Protein AF-A0A5B7IDM8-F1 (afdb_monomer)

pLDDT: mean 70.01, std 14.53, range [30.11, 88.44]

Nearest PDB structures (foldseek):
  8sdz-assembly1_A  TM=6.756E-01  e=1.233E-03  Rattus norvegicus
  8tgj-assembly1_B  TM=6.237E-01  e=4.109E+00  Homo sapiens
  8hnd-assembly1_A  TM=4.737E-01  e=3.246E+00  Homo sapiens
  8jli-assembly1_B  TM=3.413E-01  e=3.096E+00  Homo sapiens
  6w4s-assembly1_F  TM=3.328E-01  e=4.733E+00  Homo sapiens

Secondary structure (DSSP, 8-state):
-HHHHHHHHHHTSSS-TT-HHHHHHHHHHHHHHHHHGGGSSS-HHHHHHHHHHTHHHHHHHHHHHHHHH-HHHHHHHHHHHHHHHHHHHHT-TTSTTTTTSSS-TT-TTTHHHHHHHHHHHTS----HHHHHHHHHHHHHHHHHHHHHHHHHHHHHS-TTTHHHHHHHHHHHHHHHHHHHHHHHHHHHHHHH-

Radius of gyration: 20.15 Å; Cα contacts (8 Å, |Δi|>4): 165; chains: 1; bounding box: 54×28×58 Å

Mean predicted aligned error: 11.73 Å

Organism: Portunus trituberculatus (NCBI:txid210409)

Sequence (193 aa):
MHHLLFSCSVYLNVSLPSSPSHRMLLSIVYDGHARNVANLPMDVFKAFTIASATELPADLLLIATLDRWGRRWLAFGTLLFSGFFSILTLAFPGTATTGLKEERAQSGVYRDLIKYANDVSSLPSGDPLAVAMLAIIGRFCVNITYNIGLQYAAELLPTVVRAQGVAGVHIAGYVAALLSPVIVYMVSVVVIH

Foldseek 3Di:
DVVVVVVVVVLQPDDDCQRLVNLLVLLLVLLLLQVCLVLALDHSVVSNVVLVVLLVVLVVVLVVCCVPPHLPCLLVVLLVLLVVLVVVLVQAQLQSCPSVPPPPPPDPPCPVVVVVNVVSNVHDHDDSVVSSVSSSSSSSSSSSSSVSNLVRLQVPDDPVCSVVSSVVSVVSSVVSSVCNVVVVVVVVVVSVD

Structure (mmCIF, N/CA/C/O backbone):
data_AF-A0A5B7IDM8-F1
#
_entry.id   AF-A0A5B7IDM8-F1
#
loop_
_atom_site.group_PDB
_atom_site.id
_atom_site.type_symbol
_atom_site.label_atom_id
_atom_site.label_alt_id
_atom_site.label_comp_id
_atom_site.label_asym_id
_atom_site.label_entity_id
_atom_site.label_seq_id
_atom_site.pdbx_PDB_ins_code
_atom_site.Cartn_x
_atom_site.Cartn_y
_atom_site.Cartn_z
_atom_site.occupancy
_atom_site.B_iso_or_equiv
_atom_site.auth_seq_id
_atom_site.auth_comp_id
_atom_site.auth_asym_id
_atom_site.auth_atom_id
_atom_site.pdbx_PDB_model_num
ATOM 1 N N . MET A 1 1 ? -35.631 -2.064 14.673 1.00 44.25 1 MET A N 1
ATOM 2 C CA . MET A 1 1 ? -34.503 -2.414 13.775 1.00 44.25 1 MET A CA 1
ATOM 3 C C . MET A 1 1 ? -34.170 -1.314 12.759 1.00 44.25 1 MET A C 1
ATOM 5 O O . MET A 1 1 ? -32.992 -1.058 12.562 1.00 44.25 1 MET A O 1
ATOM 9 N N . HIS A 1 2 ? -35.142 -0.577 12.203 1.00 44.94 2 HIS A N 1
ATOM 10 C CA . HIS A 1 2 ? -34.867 0.538 11.273 1.00 44.94 2 HIS A CA 1
ATOM 11 C C . HIS A 1 2 ? -34.107 1.741 11.882 1.00 44.94 2 HIS A C 1
ATOM 13 O O . HIS A 1 2 ? -33.302 2.361 11.193 1.00 44.94 2 HIS A O 1
ATOM 19 N N . HIS A 1 3 ? -34.257 2.026 13.183 1.00 39.44 3 HIS A N 1
ATOM 20 C CA . HIS A 1 3 ? -33.534 3.129 13.844 1.00 39.44 3 HIS A CA 1
ATOM 21 C C . HIS A 1 3 ? -32.018 2.892 14.022 1.00 39.44 3 HIS A C 1
ATOM 23 O O . HIS A 1 3 ? -31.260 3.855 14.107 1.00 39.44 3 HIS A O 1
ATOM 29 N N . LEU A 1 4 ? -31.549 1.637 14.028 1.00 40.62 4 LEU A N 1
ATOM 30 C CA . LEU A 1 4 ? -30.114 1.322 14.132 1.00 40.62 4 LEU A CA 1
ATOM 31 C C . LEU A 1 4 ? -29.392 1.466 12.783 1.00 40.62 4 LEU A C 1
ATOM 33 O O . LEU A 1 4 ? -28.244 1.904 12.745 1.00 40.62 4 LEU A O 1
ATOM 37 N N . LEU A 1 5 ? -30.085 1.177 11.677 1.00 46.81 5 LEU A N 1
ATOM 38 C CA . LEU A 1 5 ? -29.559 1.361 10.320 1.00 46.81 5 LEU A CA 1
ATOM 39 C C . LEU A 1 5 ? -29.391 2.848 9.972 1.00 46.81 5 LEU A C 1
ATOM 41 O O . LEU A 1 5 ? -28.394 3.227 9.362 1.00 46.81 5 LEU A O 1
ATOM 45 N N . PHE A 1 6 ? -30.308 3.707 10.432 1.00 40.59 6 PHE A N 1
ATOM 46 C CA . PHE A 1 6 ? -30.213 5.154 10.212 1.00 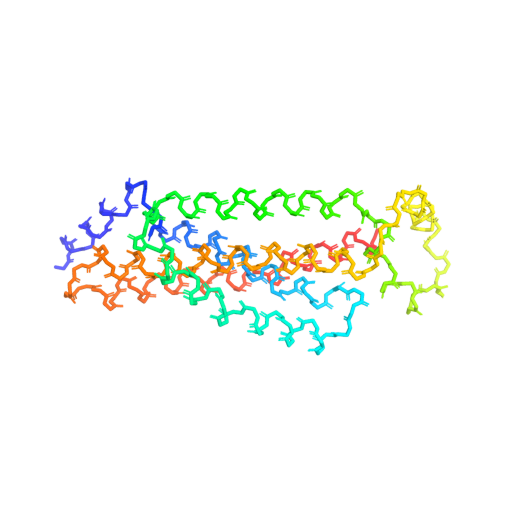40.59 6 PHE A CA 1
ATOM 47 C C . PHE A 1 6 ? -29.074 5.794 11.023 1.00 40.59 6 PHE A C 1
ATOM 49 O O . PHE A 1 6 ? -28.343 6.637 10.509 1.00 40.59 6 PHE A O 1
ATOM 56 N N . SER A 1 7 ? -28.846 5.327 12.257 1.00 44.38 7 SER A N 1
ATOM 57 C CA . SER A 1 7 ? -27.728 5.797 13.090 1.00 44.38 7 SER A CA 1
ATOM 58 C C . SER A 1 7 ? -26.363 5.374 12.518 1.00 44.38 7 SER A C 1
ATOM 60 O O . SER A 1 7 ? -25.408 6.148 12.534 1.00 44.38 7 SER A O 1
ATOM 62 N N . CYS A 1 8 ? -26.282 4.185 11.906 1.00 38.44 8 CYS A N 1
ATOM 63 C CA . CYS A 1 8 ? -25.081 3.718 11.207 1.00 38.44 8 CYS A CA 1
ATOM 64 C C . CYS A 1 8 ? -24.769 4.557 9.950 1.00 38.44 8 CYS A C 1
ATOM 66 O O . CYS A 1 8 ? -23.605 4.840 9.676 1.00 38.44 8 CYS A O 1
ATOM 68 N N . SER A 1 9 ? -25.796 5.035 9.236 1.00 42.78 9 SER A N 1
ATOM 69 C CA . SER A 1 9 ? -25.631 5.881 8.045 1.00 42.78 9 SER A CA 1
ATOM 70 C C . SER A 1 9 ? -25.223 7.330 8.361 1.00 42.78 9 SER A C 1
ATOM 72 O O . SER A 1 9 ? -24.572 7.965 7.533 1.00 42.78 9 SER A O 1
ATOM 74 N N . VAL A 1 10 ? -25.568 7.856 9.545 1.00 42.25 10 VAL A N 1
ATOM 75 C CA . VAL A 1 10 ? -25.213 9.225 9.979 1.00 42.25 10 VAL A CA 1
ATOM 76 C C . VAL A 1 10 ? -23.793 9.297 10.564 1.00 42.25 10 VAL A C 1
ATOM 78 O O . VAL A 1 10 ? -23.084 10.266 10.307 1.00 42.25 10 VAL A O 1
ATOM 81 N N . TYR A 1 11 ? -23.309 8.249 11.244 1.00 48.16 11 TYR A N 1
ATOM 82 C CA . TYR A 1 11 ? -21.901 8.162 11.683 1.00 48.16 11 TYR A CA 1
ATOM 83 C C . TYR A 1 11 ? -20.899 7.984 10.527 1.00 48.16 11 TYR A C 1
ATOM 85 O O . TYR A 1 11 ? -19.705 8.229 10.692 1.00 48.16 11 TYR A O 1
ATOM 93 N N . LEU A 1 12 ? -21.382 7.572 9.354 1.00 45.16 12 LEU A N 1
ATOM 94 C CA . LEU A 1 12 ? -20.581 7.321 8.158 1.00 45.16 12 LEU A CA 1
ATOM 95 C C . LEU A 1 12 ? -20.278 8.583 7.327 1.00 45.16 12 LEU A C 1
ATOM 97 O O . LEU A 1 12 ? -19.427 8.524 6.442 1.00 45.16 12 LEU A O 1
ATOM 101 N N . ASN A 1 13 ? -20.988 9.695 7.565 1.00 40.12 13 ASN A N 1
ATOM 102 C CA . ASN A 1 13 ? -21.049 10.837 6.639 1.00 40.12 13 ASN A CA 1
ATOM 103 C C . ASN A 1 13 ? -20.243 12.072 7.088 1.00 40.12 13 ASN A C 1
ATOM 105 O O . ASN A 1 13 ? -20.454 13.179 6.603 1.00 40.12 13 ASN A O 1
ATOM 109 N N . VAL A 1 14 ? -19.298 11.902 8.014 1.00 42.59 14 VAL A N 1
ATOM 110 C CA . VAL A 1 14 ? -18.388 12.974 8.437 1.00 42.59 14 VAL A CA 1
ATOM 111 C C . VAL A 1 14 ? -16.956 12.472 8.317 1.00 42.59 14 VAL A C 1
ATOM 113 O O . VAL A 1 14 ? -16.520 11.684 9.142 1.00 42.59 14 VAL A O 1
ATOM 116 N N . SER A 1 15 ? -16.261 12.906 7.261 1.00 46.16 15 SER A N 1
ATOM 117 C CA . SER A 1 15 ? -14.819 13.217 7.142 1.00 46.16 15 SER A CA 1
ATOM 118 C C . SER A 1 15 ? -13.780 12.436 7.972 1.00 46.16 15 SER A C 1
ATOM 120 O O . SER A 1 15 ? -12.740 12.984 8.339 1.00 46.16 15 SER A O 1
ATOM 122 N N . LEU A 1 16 ? -14.022 11.164 8.279 1.00 49.03 16 LEU A N 1
ATOM 123 C CA . LEU A 1 16 ? -13.169 10.344 9.129 1.00 49.03 16 LEU A CA 1
ATOM 124 C C . LEU A 1 16 ? -12.483 9.239 8.301 1.00 49.03 16 LEU A C 1
ATOM 126 O O . LEU A 1 16 ? -13.144 8.602 7.473 1.00 49.03 16 LEU A O 1
ATOM 130 N N . PRO A 1 17 ? -11.182 8.955 8.530 1.00 53.91 17 PRO A N 1
ATOM 131 C CA . PRO A 1 17 ? -10.432 7.917 7.804 1.00 53.91 17 PRO A CA 1
ATOM 132 C C . PRO A 1 17 ? -10.983 6.480 7.950 1.00 53.91 17 PRO A C 1
ATOM 134 O O . PRO A 1 17 ? -10.459 5.556 7.331 1.00 53.91 17 PRO A O 1
ATOM 137 N N . SER A 1 18 ? -12.051 6.285 8.730 1.00 52.12 18 SER A N 1
ATOM 138 C CA . SER A 1 18 ? -12.782 5.028 8.942 1.00 52.12 18 SER A CA 1
ATOM 139 C C . SER A 1 18 ? -13.998 4.832 8.027 1.00 52.12 18 SER A C 1
ATOM 141 O O . SER A 1 18 ? -14.649 3.791 8.126 1.00 52.12 18 SER A O 1
ATOM 143 N N . SER A 1 19 ? -14.338 5.784 7.150 1.00 62.19 19 SER A N 1
ATOM 144 C CA . SER A 1 19 ? -15.460 5.594 6.220 1.00 62.19 19 SER A CA 1
ATOM 145 C C . SER A 1 19 ? -15.206 4.403 5.268 1.00 62.19 19 SER A C 1
ATOM 147 O O . SER A 1 19 ? -14.069 4.174 4.836 1.00 62.19 19 SER A O 1
ATOM 149 N N . PRO A 1 20 ? -16.237 3.607 4.919 1.00 63.56 20 PRO A N 1
ATOM 150 C CA . PRO A 1 20 ? -16.057 2.426 4.074 1.00 63.56 20 PRO A CA 1
ATOM 151 C C . PRO A 1 20 ? -15.607 2.772 2.651 1.00 63.56 20 PRO A C 1
ATOM 153 O O . PRO A 1 20 ? -14.873 1.990 2.055 1.00 63.56 20 PRO A O 1
ATOM 156 N N . SER A 1 21 ? -15.958 3.954 2.134 1.00 66.44 21 SER A N 1
ATOM 157 C CA . SER A 1 21 ? -15.473 4.461 0.844 1.00 66.44 21 SER A CA 1
ATOM 158 C C . SER A 1 21 ? -13.966 4.733 0.858 1.00 66.44 21 SER A C 1
ATOM 160 O O . SER A 1 21 ? -13.250 4.272 -0.029 1.00 66.44 21 SER A O 1
ATOM 162 N N . HIS A 1 22 ? -13.455 5.405 1.895 1.00 71.62 22 HIS A N 1
ATOM 163 C CA . HIS A 1 22 ? -12.019 5.644 2.063 1.00 71.62 22 HIS A CA 1
ATOM 164 C C . HIS A 1 22 ? -11.240 4.327 2.157 1.00 71.62 22 HIS A C 1
ATOM 166 O O . HIS A 1 22 ? -10.182 4.165 1.550 1.00 71.62 22 HIS A O 1
ATOM 172 N N . ARG A 1 23 ? -11.799 3.336 2.856 1.00 72.00 23 ARG A N 1
ATOM 173 C CA . ARG A 1 23 ? -11.167 2.020 2.960 1.00 72.00 23 ARG A CA 1
ATOM 174 C C . ARG A 1 23 ? -11.206 1.210 1.673 1.00 72.00 23 ARG A C 1
ATOM 176 O O . ARG A 1 23 ? -10.256 0.478 1.409 1.00 72.00 23 ARG A O 1
ATOM 183 N N . MET A 1 24 ? -12.264 1.338 0.879 1.00 78.56 24 MET A N 1
ATOM 184 C CA . MET A 1 24 ? -12.323 0.719 -0.442 1.00 78.56 24 MET A CA 1
ATOM 185 C C . MET A 1 24 ? -11.200 1.273 -1.333 1.00 78.56 24 MET A C 1
ATOM 187 O O . MET A 1 24 ? -10.475 0.496 -1.946 1.00 78.56 24 MET A O 1
ATOM 191 N N . LEU A 1 25 ? -10.971 2.591 -1.310 1.00 78.12 25 LEU A N 1
ATOM 192 C CA . LEU A 1 25 ? -9.865 3.224 -2.037 1.00 78.12 25 LEU A CA 1
ATOM 193 C C . LEU A 1 25 ? -8.492 2.732 -1.557 1.00 78.12 25 LEU A C 1
ATOM 195 O O . LEU A 1 25 ? -7.678 2.312 -2.376 1.00 78.12 25 LEU A O 1
ATOM 199 N N . LEU A 1 26 ? -8.244 2.720 -0.243 1.00 83.12 26 LEU A N 1
ATOM 200 C CA . LEU A 1 26 ? -6.969 2.242 0.309 1.00 83.12 26 LEU A CA 1
ATOM 201 C C . LEU A 1 26 ? -6.703 0.768 -0.012 1.00 83.12 26 LEU A C 1
ATOM 203 O O . LEU A 1 26 ? -5.572 0.415 -0.329 1.00 83.12 26 LEU A O 1
ATOM 207 N N . SER A 1 27 ? -7.737 -0.077 0.034 1.00 82.50 27 SER A N 1
ATOM 208 C CA . SER A 1 27 ? -7.608 -1.508 -0.276 1.00 82.50 27 SER A CA 1
ATOM 209 C C . SER A 1 27 ? -7.246 -1.725 -1.747 1.00 82.50 27 SER A C 1
ATOM 211 O O . SER A 1 27 ? -6.383 -2.541 -2.042 1.00 82.50 27 SER A O 1
ATOM 213 N N . ILE A 1 28 ? -7.835 -0.951 -2.671 1.00 82.06 28 ILE A N 1
ATOM 214 C CA . ILE A 1 28 ? -7.481 -1.006 -4.101 1.00 82.06 28 ILE A CA 1
ATOM 215 C C . ILE A 1 28 ? -6.026 -0.585 -4.318 1.00 82.06 28 ILE A C 1
ATOM 217 O O . ILE A 1 28 ? -5.300 -1.259 -5.045 1.00 82.06 28 ILE A O 1
ATOM 221 N N . VAL A 1 29 ? -5.591 0.517 -3.697 1.00 83.75 29 VAL A N 1
ATOM 222 C CA . VAL A 1 29 ? -4.217 1.027 -3.851 1.00 83.75 29 VAL A CA 1
ATOM 223 C C . VAL A 1 29 ? -3.196 0.052 -3.265 1.00 83.75 29 VAL A C 1
ATOM 225 O O . VAL A 1 29 ? -2.156 -0.181 -3.884 1.00 83.75 29 VAL A O 1
ATOM 228 N N . TYR A 1 30 ? -3.499 -0.529 -2.101 1.00 85.88 30 TYR A N 1
ATOM 229 C CA . TYR A 1 30 ? -2.666 -1.538 -1.454 1.00 85.88 30 TYR A CA 1
ATOM 230 C C . TYR A 1 30 ? -2.558 -2.809 -2.305 1.00 85.88 30 TYR A C 1
ATOM 232 O O . TYR A 1 30 ? -1.446 -3.219 -2.635 1.00 85.88 30 TYR A O 1
ATOM 240 N N . ASP A 1 31 ? -3.683 -3.382 -2.744 1.00 84.50 31 ASP A N 1
ATOM 241 C CA . ASP A 1 31 ? -3.682 -4.578 -3.594 1.00 84.50 31 ASP A CA 1
ATOM 242 C C . ASP A 1 31 ? -3.003 -4.317 -4.945 1.00 84.50 31 ASP A C 1
ATOM 244 O O . ASP A 1 31 ? -2.291 -5.176 -5.464 1.00 84.50 31 ASP A O 1
ATOM 248 N N . GLY A 1 32 ? -3.204 -3.128 -5.522 1.00 81.56 32 GLY A N 1
ATOM 249 C CA . GLY A 1 32 ? -2.532 -2.700 -6.746 1.00 81.56 32 GLY A CA 1
ATOM 250 C C . GLY A 1 32 ? -1.013 -2.683 -6.577 1.00 81.56 32 GLY A C 1
ATOM 251 O O . GLY A 1 32 ? -0.300 -3.266 -7.393 1.00 81.56 32 GLY A O 1
ATOM 252 N N . HIS A 1 33 ? -0.512 -2.108 -5.479 1.00 80.38 33 HIS A N 1
ATOM 253 C CA . HIS A 1 33 ? 0.912 -2.161 -5.140 1.00 80.38 33 HIS A CA 1
ATOM 254 C C . HIS A 1 33 ? 1.395 -3.594 -4.899 1.00 80.38 33 HIS A C 1
ATOM 256 O O . HIS A 1 33 ? 2.449 -3.966 -5.409 1.00 80.38 33 HIS A O 1
ATOM 262 N N . ALA A 1 34 ? 0.640 -4.414 -4.162 1.00 82.88 34 ALA A N 1
ATOM 263 C CA . ALA A 1 34 ? 1.009 -5.794 -3.853 1.00 82.88 34 ALA A CA 1
ATOM 264 C C . ALA A 1 34 ? 1.157 -6.653 -5.119 1.00 82.88 34 ALA A C 1
ATOM 266 O O . ALA A 1 34 ? 2.118 -7.411 -5.238 1.00 82.88 34 ALA A O 1
ATOM 267 N N . ARG A 1 35 ? 0.254 -6.484 -6.092 1.00 79.12 35 ARG A N 1
ATOM 268 C CA . ARG A 1 35 ? 0.323 -7.155 -7.400 1.00 79.12 35 ARG A CA 1
ATOM 269 C C . ARG A 1 35 ? 1.435 -6.590 -8.279 1.00 79.12 35 ARG A C 1
ATOM 271 O O . ARG A 1 35 ? 2.084 -7.350 -8.988 1.00 79.12 35 ARG A O 1
ATOM 278 N N . ASN A 1 36 ? 1.701 -5.286 -8.199 1.00 76.56 36 ASN A N 1
ATOM 279 C CA . ASN A 1 36 ? 2.765 -4.652 -8.975 1.00 76.56 36 ASN A CA 1
ATOM 280 C C . ASN A 1 36 ? 4.176 -5.096 -8.548 1.00 76.56 36 ASN A C 1
ATOM 282 O O . ASN A 1 36 ? 5.093 -5.059 -9.361 1.00 76.56 36 ASN A O 1
ATOM 286 N N . VAL A 1 37 ? 4.361 -5.582 -7.311 1.00 72.62 37 VAL A N 1
ATOM 287 C CA . VAL A 1 37 ? 5.649 -6.146 -6.858 1.00 72.62 37 VAL A CA 1
ATOM 288 C C . VAL A 1 37 ? 6.084 -7.353 -7.701 1.00 72.62 37 VAL A C 1
ATOM 290 O O . VAL A 1 37 ? 7.279 -7.550 -7.901 1.00 72.62 37 VAL A O 1
ATOM 293 N N . ALA A 1 38 ? 5.139 -8.123 -8.247 1.00 70.00 38 ALA A N 1
ATOM 294 C CA . ALA A 1 38 ? 5.448 -9.244 -9.135 1.00 70.00 38 ALA A CA 1
ATOM 295 C C . ALA A 1 38 ? 5.945 -8.805 -10.528 1.00 70.00 38 ALA A C 1
ATOM 297 O O . ALA A 1 38 ? 6.520 -9.618 -11.242 1.00 70.00 38 ALA A O 1
ATOM 298 N N . ASN A 1 39 ? 5.753 -7.532 -10.899 1.00 68.00 39 ASN A N 1
ATOM 299 C CA . ASN A 1 39 ? 6.175 -6.968 -12.187 1.00 68.00 39 ASN A CA 1
ATOM 300 C C . ASN A 1 39 ? 7.551 -6.283 -12.122 1.00 68.00 39 ASN A C 1
ATOM 302 O O . ASN A 1 39 ? 8.001 -5.696 -13.106 1.00 68.00 39 ASN A O 1
ATOM 306 N N . LEU A 1 40 ? 8.205 -6.287 -10.958 1.00 68.25 40 LEU A N 1
ATOM 307 C CA . LEU A 1 40 ? 9.525 -5.689 -10.790 1.00 68.25 40 LEU A CA 1
ATOM 308 C C . LEU A 1 40 ? 10.605 -6.555 -11.474 1.00 68.25 40 LEU A C 1
ATOM 310 O O . LEU A 1 40 ? 10.450 -7.770 -11.552 1.00 68.25 40 LEU A O 1
ATOM 314 N N . PRO A 1 41 ? 11.748 -5.977 -11.897 1.00 60.00 41 PRO A N 1
ATOM 315 C CA . PRO A 1 41 ? 12.862 -6.703 -12.534 1.00 60.00 41 PRO A CA 1
ATOM 316 C C . PRO A 1 41 ? 13.639 -7.632 -11.573 1.00 60.00 41 PRO A C 1
ATOM 318 O O . PRO A 1 41 ? 14.780 -8.008 -11.828 1.00 60.00 41 PRO A O 1
ATOM 321 N N . MET A 1 42 ? 13.041 -7.973 -10.435 1.00 65.12 42 MET A N 1
ATOM 322 C CA . MET A 1 42 ? 13.569 -8.842 -9.393 1.00 65.12 42 MET A CA 1
ATOM 323 C C . MET A 1 42 ? 12.691 -10.087 -9.313 1.00 65.12 42 MET A C 1
ATOM 325 O O . MET A 1 42 ? 11.485 -10.013 -9.521 1.00 65.12 42 MET A O 1
ATOM 329 N N . ASP A 1 43 ? 13.299 -11.225 -8.987 1.00 78.25 43 ASP A N 1
ATOM 330 C CA . ASP A 1 43 ? 12.569 -12.480 -8.809 1.00 78.25 43 ASP A CA 1
ATOM 331 C C . ASP A 1 43 ? 11.376 -12.291 -7.856 1.00 78.25 43 ASP A C 1
ATOM 333 O O . ASP A 1 43 ? 11.521 -11.708 -6.773 1.00 78.25 43 ASP A O 1
ATOM 337 N N . VAL A 1 44 ? 10.211 -12.799 -8.262 1.00 78.56 44 VAL A N 1
ATOM 338 C CA . VAL A 1 44 ? 8.938 -12.684 -7.542 1.00 78.56 44 VAL A CA 1
ATOM 339 C C . VAL A 1 44 ? 9.094 -13.167 -6.103 1.00 78.56 44 VAL A C 1
ATOM 341 O O . VAL A 1 44 ? 8.580 -12.530 -5.184 1.00 78.56 44 VAL A O 1
ATOM 344 N N . PHE A 1 45 ? 9.873 -14.229 -5.874 1.00 82.25 45 PHE A N 1
ATOM 345 C CA . PHE A 1 45 ? 10.130 -14.737 -4.527 1.00 82.25 45 PHE A CA 1
ATOM 346 C C . PHE A 1 45 ? 10.897 -13.737 -3.660 1.00 82.25 45 PHE A C 1
ATOM 348 O O . PHE A 1 45 ? 10.541 -13.532 -2.500 1.00 82.25 45 PHE A O 1
ATOM 355 N N . LYS A 1 46 ? 11.918 -13.067 -4.207 1.00 75.94 46 LYS A N 1
ATOM 356 C CA . LYS A 1 46 ? 12.703 -12.057 -3.476 1.00 75.94 46 LYS A CA 1
ATOM 357 C C . LYS A 1 46 ? 11.877 -10.801 -3.221 1.00 75.94 46 LYS A C 1
ATOM 359 O O . LYS A 1 46 ? 11.903 -10.268 -2.116 1.00 75.94 46 LYS A O 1
ATOM 364 N N . ALA A 1 47 ? 11.124 -10.359 -4.222 1.00 79.75 47 ALA A N 1
ATOM 365 C CA . ALA A 1 47 ? 10.284 -9.171 -4.149 1.00 79.75 47 ALA A CA 1
ATOM 366 C C . ALA A 1 47 ? 9.161 -9.341 -3.124 1.00 79.75 47 ALA A C 1
ATOM 368 O O . ALA A 1 47 ? 8.966 -8.485 -2.262 1.00 79.75 47 ALA A O 1
ATOM 369 N N . PHE A 1 48 ? 8.485 -10.489 -3.159 1.00 83.38 48 PHE A N 1
ATOM 370 C CA . PHE A 1 48 ? 7.445 -10.831 -2.201 1.00 83.38 48 PHE A CA 1
ATOM 371 C C . PHE A 1 48 ? 8.011 -11.029 -0.791 1.00 83.38 48 PHE A C 1
ATOM 373 O O . PHE A 1 48 ? 7.464 -10.472 0.154 1.00 83.38 48 PHE A O 1
ATOM 380 N N . THR A 1 49 ? 9.143 -11.731 -0.643 1.00 87.12 49 THR A N 1
ATOM 381 C CA . THR A 1 49 ? 9.782 -11.937 0.671 1.00 87.12 49 THR A CA 1
ATOM 382 C C . THR A 1 49 ? 10.193 -10.615 1.312 1.00 87.12 49 THR A C 1
ATOM 384 O O . THR A 1 49 ? 9.903 -10.398 2.484 1.00 87.12 49 THR A O 1
ATOM 387 N N . ILE A 1 50 ? 10.832 -9.711 0.560 1.00 85.00 50 ILE A N 1
ATOM 388 C CA . ILE A 1 50 ? 11.214 -8.386 1.071 1.00 85.00 50 ILE A CA 1
ATOM 389 C C . ILE A 1 50 ? 9.964 -7.587 1.434 1.00 85.00 50 ILE A C 1
ATOM 391 O O . ILE A 1 50 ? 9.907 -6.992 2.506 1.00 85.00 50 ILE A O 1
ATOM 395 N N . ALA A 1 51 ? 8.940 -7.607 0.584 1.00 83.06 51 ALA A N 1
ATOM 396 C CA . ALA A 1 51 ? 7.732 -6.851 0.848 1.00 83.06 51 ALA A CA 1
ATOM 397 C C . ALA A 1 51 ? 6.969 -7.365 2.084 1.00 83.06 51 ALA A C 1
ATOM 399 O O . ALA A 1 51 ? 6.578 -6.556 2.921 1.00 83.06 51 ALA A O 1
ATOM 400 N N . SER A 1 52 ? 6.844 -8.681 2.273 1.00 85.06 52 SER A N 1
ATOM 401 C CA . SER A 1 52 ? 6.288 -9.267 3.502 1.00 85.06 52 SER A CA 1
ATOM 402 C C . SER A 1 52 ? 7.178 -9.012 4.721 1.00 85.06 52 SER A C 1
ATOM 404 O O . SER A 1 52 ? 6.674 -8.729 5.804 1.00 85.06 52 SER A O 1
ATOM 406 N N . ALA A 1 53 ? 8.505 -9.025 4.563 1.00 88.31 53 ALA A N 1
ATOM 407 C CA . ALA A 1 53 ? 9.424 -8.665 5.642 1.00 88.31 53 ALA A CA 1
ATOM 408 C C . ALA A 1 53 ? 9.250 -7.205 6.089 1.00 88.31 53 ALA A C 1
ATOM 410 O O . ALA A 1 53 ? 9.465 -6.911 7.261 1.00 88.31 53 ALA A O 1
ATOM 411 N N . THR A 1 54 ? 8.831 -6.303 5.192 1.00 85.25 54 THR A N 1
ATOM 412 C CA . THR A 1 54 ? 8.537 -4.900 5.525 1.00 85.25 54 THR A CA 1
ATOM 413 C C . THR A 1 54 ? 7.172 -4.672 6.185 1.00 85.25 54 THR A C 1
ATOM 415 O O . THR A 1 54 ? 6.936 -3.581 6.698 1.00 85.25 54 THR A O 1
ATOM 418 N N . GLU A 1 55 ? 6.291 -5.675 6.254 1.00 84.88 55 GL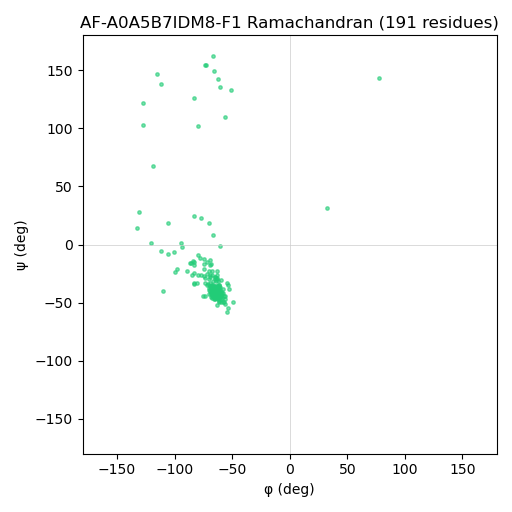U A N 1
ATOM 419 C CA . GLU A 1 55 ? 4.982 -5.540 6.918 1.00 84.88 55 GLU A CA 1
ATOM 420 C C . GLU A 1 55 ? 5.118 -5.520 8.449 1.00 84.88 55 GLU A C 1
ATOM 422 O O . GLU A 1 55 ? 4.594 -4.620 9.100 1.00 84.88 55 GLU A O 1
ATOM 427 N N . LEU A 1 56 ? 5.934 -6.409 9.026 1.00 86.38 56 LEU A N 1
ATOM 428 C CA . LEU A 1 56 ? 6.222 -6.427 10.469 1.00 86.38 56 LEU A CA 1
ATOM 429 C C . LEU A 1 56 ? 6.806 -5.107 11.019 1.00 86.38 56 LEU A C 1
ATOM 431 O O . LEU A 1 56 ? 6.299 -4.602 12.024 1.00 86.38 56 LEU A O 1
ATOM 435 N N . PRO A 1 57 ? 7.854 -4.507 10.416 1.00 81.88 57 PRO A N 1
ATOM 436 C CA . PRO A 1 57 ? 8.374 -3.228 10.880 1.00 81.88 57 PRO A CA 1
ATOM 437 C C . PRO A 1 57 ? 7.404 -2.077 10.609 1.00 81.88 57 PRO A C 1
ATOM 439 O O . PRO A 1 57 ? 7.436 -1.104 11.359 1.00 81.88 57 PRO A O 1
ATOM 442 N N . ALA A 1 58 ? 6.533 -2.170 9.594 1.00 83.81 58 ALA A N 1
ATOM 443 C CA . ALA A 1 58 ? 5.491 -1.169 9.364 1.00 83.81 58 ALA A CA 1
ATOM 444 C C . ALA A 1 58 ? 4.505 -1.136 10.534 1.00 83.81 58 ALA A C 1
ATOM 446 O O . ALA A 1 58 ? 4.188 -0.059 11.035 1.00 83.81 58 ALA A O 1
ATOM 447 N N . ASP A 1 59 ? 4.078 -2.308 11.004 1.00 84.62 59 ASP A N 1
ATOM 448 C CA . ASP A 1 59 ? 3.150 -2.440 12.128 1.00 84.62 59 ASP A CA 1
ATOM 449 C C . ASP A 1 59 ? 3.798 -2.004 13.449 1.00 84.62 59 ASP A C 1
ATOM 451 O O . ASP A 1 59 ? 3.171 -1.335 14.272 1.00 84.62 59 ASP A O 1
ATOM 455 N N . LEU A 1 60 ? 5.084 -2.310 13.640 1.00 85.31 60 LEU A N 1
ATOM 456 C CA . LEU A 1 60 ? 5.829 -1.865 14.818 1.00 85.31 60 LEU A CA 1
ATOM 457 C C . LEU A 1 60 ? 6.011 -0.337 14.832 1.00 85.31 60 LEU A C 1
ATOM 459 O O . LEU A 1 60 ? 5.799 0.310 15.860 1.00 85.31 60 LEU A O 1
ATOM 463 N N . LEU A 1 61 ? 6.375 0.251 13.686 1.00 82.31 61 LEU A N 1
ATOM 464 C CA . LEU A 1 61 ? 6.495 1.701 13.527 1.00 82.31 61 LEU A CA 1
ATOM 465 C C . LEU A 1 61 ? 5.150 2.390 13.691 1.00 82.31 61 LEU A C 1
ATOM 467 O O . LEU A 1 61 ? 5.086 3.436 14.330 1.00 82.31 61 LEU A O 1
ATOM 471 N N . LEU A 1 62 ? 4.076 1.809 13.166 1.00 82.19 62 LEU A N 1
ATOM 472 C CA . LEU A 1 62 ? 2.724 2.300 13.377 1.00 82.19 62 LEU A CA 1
ATOM 473 C C . LEU A 1 62 ? 2.442 2.441 14.873 1.00 82.19 62 LEU A C 1
ATOM 475 O O . LEU A 1 62 ? 2.106 3.541 15.300 1.00 82.19 62 LEU A O 1
ATOM 479 N N . ILE A 1 63 ? 2.635 1.375 15.657 1.00 81.75 63 ILE A N 1
ATOM 480 C CA . ILE A 1 63 ? 2.400 1.380 17.109 1.00 81.75 63 ILE A CA 1
ATOM 481 C C . ILE A 1 63 ? 3.247 2.463 17.788 1.00 81.75 63 ILE A C 1
ATOM 483 O O . ILE A 1 63 ? 2.715 3.284 18.531 1.00 81.75 63 ILE A O 1
ATOM 487 N N . ALA A 1 64 ? 4.547 2.519 17.488 1.00 80.31 64 ALA A N 1
ATOM 488 C CA . ALA A 1 64 ? 5.460 3.479 18.108 1.00 80.31 64 ALA A CA 1
ATOM 489 C C . ALA A 1 64 ? 5.135 4.943 17.758 1.00 80.31 64 ALA A C 1
ATOM 491 O O . ALA A 1 64 ? 5.298 5.843 18.584 1.00 80.31 64 ALA A O 1
ATOM 492 N N . THR A 1 65 ? 4.684 5.199 16.530 1.00 76.50 65 THR A N 1
ATOM 493 C CA . THR A 1 65 ? 4.462 6.565 16.034 1.00 76.50 65 THR A CA 1
ATOM 494 C C . THR A 1 65 ? 3.044 7.066 16.336 1.00 76.50 65 THR A C 1
ATOM 496 O O . THR A 1 65 ? 2.827 8.280 16.435 1.00 76.50 65 THR A O 1
ATOM 499 N N . LEU A 1 66 ? 2.079 6.157 16.543 1.00 72.25 66 LEU A N 1
ATOM 500 C CA . LEU A 1 66 ? 0.679 6.485 16.834 1.00 72.25 66 LEU A CA 1
ATOM 501 C C . LEU A 1 66 ? 0.523 7.331 18.099 1.00 72.25 66 LEU A C 1
ATOM 503 O O . LEU A 1 66 ? -0.245 8.297 18.100 1.00 72.25 66 LEU A O 1
ATOM 507 N N . ASP A 1 67 ? 1.282 6.991 19.141 1.00 70.50 67 ASP A N 1
ATOM 508 C CA . ASP A 1 67 ? 1.204 7.630 20.456 1.00 70.50 67 ASP A CA 1
ATOM 509 C C . ASP A 1 67 ? 1.843 9.028 20.484 1.00 70.50 67 ASP A C 1
ATOM 511 O O . ASP A 1 67 ? 1.646 9.780 21.440 1.00 70.50 67 ASP A O 1
ATOM 515 N N . ARG A 1 68 ? 2.608 9.407 19.446 1.00 69.12 68 ARG A N 1
ATOM 516 C CA . ARG A 1 68 ? 3.396 10.651 19.440 1.00 69.12 68 ARG A CA 1
ATOM 517 C C . ARG A 1 68 ? 2.888 11.733 18.490 1.00 69.12 68 ARG A C 1
ATOM 519 O O . ARG A 1 68 ? 2.915 12.902 18.866 1.00 69.12 68 ARG A O 1
ATOM 526 N N . TRP A 1 69 ? 2.431 11.380 17.285 1.00 63.47 69 TRP A N 1
ATOM 527 C CA . TRP A 1 69 ? 2.066 12.368 16.248 1.00 63.47 69 TRP A CA 1
ATOM 528 C C . TRP A 1 69 ? 0.576 12.455 15.911 1.00 63.47 69 TRP A C 1
ATOM 530 O O . TRP A 1 69 ? 0.152 13.362 15.194 1.00 63.47 69 TRP A O 1
ATOM 540 N N . GLY A 1 70 ? -0.245 11.569 16.474 1.00 66.06 70 GLY A N 1
ATOM 541 C CA . GLY A 1 70 ? -1.680 11.565 16.230 1.00 66.06 70 GLY A CA 1
ATOM 542 C C . GLY A 1 70 ? -2.060 10.962 14.872 1.00 66.06 70 GLY A C 1
ATOM 543 O O . GLY A 1 70 ? -1.411 11.127 13.841 1.00 66.06 70 GLY A O 1
ATOM 544 N N . ARG A 1 71 ? -3.183 10.243 14.870 1.00 66.75 71 ARG A N 1
ATOM 545 C CA . ARG A 1 71 ? -3.571 9.296 13.807 1.00 66.75 71 ARG A CA 1
ATOM 546 C C . ARG A 1 71 ? -3.935 9.936 12.464 1.00 66.75 71 ARG A C 1
ATOM 548 O O . ARG A 1 71 ? -3.777 9.308 11.424 1.00 66.75 71 ARG A O 1
ATOM 555 N N . ARG A 1 72 ? -4.428 11.180 12.468 1.00 70.81 72 ARG A N 1
ATOM 556 C CA . ARG A 1 72 ? -4.886 11.877 11.248 1.00 70.81 72 ARG A CA 1
ATOM 557 C C . ARG A 1 72 ? -3.723 12.370 10.387 1.00 70.81 72 ARG A C 1
ATOM 559 O O . ARG A 1 72 ? -3.733 12.180 9.175 1.00 70.81 72 ARG A O 1
ATOM 566 N N . TRP A 1 73 ? -2.716 12.960 11.026 1.00 73.50 73 TRP A N 1
ATOM 567 C CA . TRP A 1 73 ? -1.529 13.481 10.349 1.00 73.50 73 TRP A CA 1
ATOM 568 C C . TRP A 1 73 ? -0.658 12.363 9.787 1.00 73.50 73 TRP A C 1
ATOM 570 O O . TRP A 1 73 ? -0.090 12.515 8.711 1.00 73.50 73 TRP A O 1
ATOM 580 N N . LEU A 1 74 ? -0.625 11.213 10.461 1.00 76.31 74 LEU A N 1
ATOM 581 C CA . LEU A 1 74 ? 0.162 10.068 10.021 1.00 76.31 74 LEU A CA 1
ATOM 582 C C . LEU A 1 74 ? -0.401 9.426 8.745 1.00 76.31 74 LEU A C 1
ATOM 584 O O . LEU A 1 74 ? 0.365 9.105 7.839 1.00 76.31 74 LEU A O 1
ATOM 588 N N . ALA A 1 75 ? -1.729 9.313 8.622 1.00 73.81 75 ALA A N 1
ATOM 589 C CA . ALA A 1 75 ? -2.373 8.805 7.407 1.00 73.81 75 ALA A CA 1
ATOM 590 C C . ALA A 1 75 ? -2.138 9.731 6.204 1.00 73.81 75 ALA A C 1
ATOM 592 O O . ALA A 1 75 ? -1.755 9.275 5.131 1.00 73.81 75 ALA A O 1
ATOM 593 N N . PHE A 1 76 ? -2.305 11.042 6.394 1.00 77.75 76 PHE A N 1
ATOM 594 C CA . PHE A 1 76 ? -2.064 12.017 5.332 1.00 77.75 76 PHE A CA 1
ATOM 595 C C . PHE A 1 76 ? -0.578 12.098 4.944 1.00 77.75 76 PHE A C 1
ATOM 597 O O . PHE A 1 76 ? -0.248 12.105 3.761 1.00 77.75 76 PHE A O 1
ATOM 604 N N . GLY A 1 77 ? 0.329 12.092 5.926 1.00 82.56 77 GLY A N 1
ATOM 605 C CA . GLY A 1 77 ? 1.773 12.159 5.694 1.00 82.56 77 GLY A CA 1
ATOM 606 C C . GLY A 1 77 ? 2.323 10.935 4.961 1.00 82.56 77 GLY A C 1
ATOM 607 O O . GLY A 1 77 ? 3.084 11.083 4.009 1.00 82.56 77 GLY A O 1
ATOM 608 N N . THR A 1 78 ? 1.897 9.730 5.351 1.00 84.19 78 THR A N 1
ATOM 609 C CA . THR A 1 78 ? 2.323 8.484 4.686 1.00 84.19 78 THR A CA 1
ATOM 610 C C . THR A 1 78 ? 1.789 8.374 3.258 1.00 84.19 78 THR A C 1
ATOM 612 O O . THR A 1 78 ? 2.529 7.948 2.372 1.00 84.19 78 THR A O 1
ATOM 615 N N . LEU A 1 79 ? 0.563 8.841 2.996 1.00 81.94 79 LEU A N 1
ATOM 616 C CA . LEU A 1 79 ? 0.005 8.904 1.641 1.00 81.94 79 LEU A CA 1
ATOM 617 C C . LEU A 1 79 ? 0.732 9.911 0.746 1.00 81.94 79 LEU A C 1
ATOM 619 O O . LEU A 1 79 ? 1.045 9.585 -0.397 1.00 81.94 79 LEU A O 1
ATOM 623 N N . LEU A 1 80 ? 1.037 11.110 1.253 1.00 86.94 80 LEU A N 1
ATOM 624 C CA . LEU A 1 80 ? 1.808 12.099 0.495 1.00 86.94 80 LEU A CA 1
ATOM 625 C C . LEU A 1 80 ? 3.211 11.588 0.165 1.00 86.94 80 LEU A C 1
ATOM 627 O O . LEU A 1 80 ? 3.675 11.742 -0.964 1.00 86.94 80 LEU A O 1
ATOM 631 N N . PHE A 1 81 ? 3.867 10.943 1.130 1.00 86.94 81 PHE A N 1
ATOM 632 C CA . PHE A 1 81 ? 5.189 10.367 0.928 1.00 86.94 81 PHE A CA 1
ATOM 633 C C . PHE A 1 81 ? 5.150 9.217 -0.089 1.00 86.94 81 PHE A C 1
ATOM 635 O O . PHE A 1 81 ? 5.962 9.185 -1.007 1.00 86.94 81 PHE A O 1
ATOM 642 N N . SER A 1 82 ? 4.155 8.329 -0.005 1.00 85.81 82 SER A N 1
ATOM 643 C CA . SER A 1 82 ? 3.948 7.267 -0.999 1.00 85.81 82 SER A CA 1
ATOM 644 C C . SER A 1 82 ? 3.708 7.822 -2.410 1.00 85.81 82 SER A C 1
ATOM 646 O O . SER A 1 82 ? 4.320 7.356 -3.374 1.00 85.81 82 SER A O 1
ATOM 648 N N . GLY A 1 83 ? 2.874 8.861 -2.538 1.00 83.81 83 GLY A N 1
ATOM 649 C CA . GLY A 1 83 ? 2.625 9.539 -3.811 1.00 83.81 83 GLY A CA 1
ATOM 650 C C . GLY A 1 83 ? 3.894 10.164 -4.391 1.00 83.81 83 GLY A C 1
ATOM 651 O O . GLY A 1 83 ? 4.176 10.001 -5.575 1.00 83.81 83 GLY A O 1
ATOM 652 N N . PHE A 1 84 ? 4.711 10.796 -3.549 1.00 88.44 84 PHE A N 1
ATOM 653 C CA . PHE A 1 84 ? 6.000 11.351 -3.954 1.00 88.44 84 PHE A CA 1
ATOM 654 C C . PHE A 1 84 ? 6.964 10.270 -4.462 1.00 88.44 84 PHE A C 1
ATOM 656 O O . PHE A 1 84 ? 7.529 10.412 -5.544 1.00 88.44 84 PHE A O 1
ATOM 663 N N . PHE A 1 85 ? 7.099 9.155 -3.740 1.00 83.88 85 PHE A N 1
ATOM 664 C CA . PHE A 1 85 ? 7.938 8.027 -4.166 1.00 83.88 85 PHE A CA 1
ATOM 665 C C . PHE A 1 85 ? 7.434 7.368 -5.454 1.00 83.88 85 PHE A C 1
ATOM 667 O O . PHE A 1 85 ? 8.230 6.971 -6.307 1.00 83.88 85 PHE A O 1
ATOM 674 N N . SER A 1 86 ? 6.117 7.305 -5.641 1.00 81.06 86 SER A N 1
ATOM 675 C CA . SER A 1 86 ? 5.512 6.779 -6.867 1.00 81.06 86 SER A CA 1
ATOM 676 C C . SER A 1 86 ? 5.788 7.688 -8.070 1.00 81.06 86 SER A C 1
ATOM 678 O O . SER A 1 86 ? 6.128 7.204 -9.146 1.00 81.06 86 SER A O 1
ATOM 680 N N . ILE A 1 87 ? 5.727 9.011 -7.886 1.00 85.19 87 ILE A N 1
ATOM 681 C CA . ILE A 1 87 ? 6.078 9.986 -8.930 1.00 85.19 87 ILE A CA 1
ATOM 682 C C . ILE A 1 87 ? 7.581 9.941 -9.239 1.00 85.19 87 ILE A C 1
ATOM 684 O O . ILE A 1 87 ? 7.966 9.990 -10.404 1.00 85.19 87 ILE A O 1
ATOM 688 N N . LEU A 1 88 ? 8.438 9.781 -8.225 1.00 82.62 88 LEU A N 1
ATOM 689 C CA . LEU A 1 88 ? 9.875 9.577 -8.435 1.00 82.62 88 LEU A CA 1
ATOM 690 C C . LEU A 1 88 ? 10.169 8.299 -9.223 1.00 82.62 88 LEU A C 1
ATOM 692 O O . LEU A 1 88 ? 11.060 8.295 -10.064 1.00 82.62 88 LEU A O 1
ATOM 696 N N . THR A 1 89 ? 9.400 7.235 -8.996 1.00 77.19 89 THR A N 1
ATOM 697 C CA . THR A 1 89 ? 9.515 5.992 -9.774 1.00 77.19 89 THR A CA 1
ATOM 698 C C . THR A 1 89 ? 9.173 6.239 -11.250 1.00 77.19 89 THR A C 1
ATOM 700 O O . THR A 1 89 ? 9.858 5.727 -12.131 1.00 77.19 89 THR A O 1
ATOM 703 N N . LEU A 1 90 ? 8.179 7.091 -11.536 1.00 76.56 90 LEU A N 1
ATOM 704 C CA . LEU A 1 90 ? 7.815 7.494 -12.901 1.00 76.56 90 LEU A CA 1
ATOM 705 C C . LEU A 1 90 ? 8.927 8.291 -13.608 1.00 76.56 90 LEU A C 1
ATOM 707 O O . LEU A 1 90 ? 9.035 8.242 -14.831 1.00 76.56 90 LEU A O 1
ATOM 711 N N . ALA A 1 91 ? 9.769 9.006 -12.856 1.00 78.69 91 ALA A N 1
ATOM 712 C CA . ALA A 1 91 ? 10.890 9.766 -13.410 1.00 78.69 91 ALA A CA 1
ATOM 713 C C . ALA A 1 91 ? 12.022 8.874 -13.964 1.00 78.69 91 ALA A C 1
ATOM 715 O O . ALA A 1 91 ? 12.861 9.368 -14.717 1.00 78.69 91 ALA A O 1
ATOM 716 N N . PHE A 1 92 ? 12.022 7.568 -13.651 1.00 71.94 92 PHE A N 1
ATOM 717 C CA . PHE A 1 92 ? 12.989 6.577 -14.144 1.00 71.94 92 PHE A CA 1
ATOM 718 C C . PHE A 1 92 ? 12.304 5.458 -14.957 1.00 71.94 92 PHE A C 1
ATOM 720 O O . PHE A 1 92 ? 12.272 4.298 -14.537 1.00 71.94 92 PHE A O 1
ATOM 727 N N . PRO A 1 93 ? 11.751 5.765 -16.145 1.00 60.62 93 PRO A N 1
ATOM 728 C CA . PRO A 1 93 ? 10.973 4.807 -16.934 1.00 60.62 93 PRO A CA 1
ATOM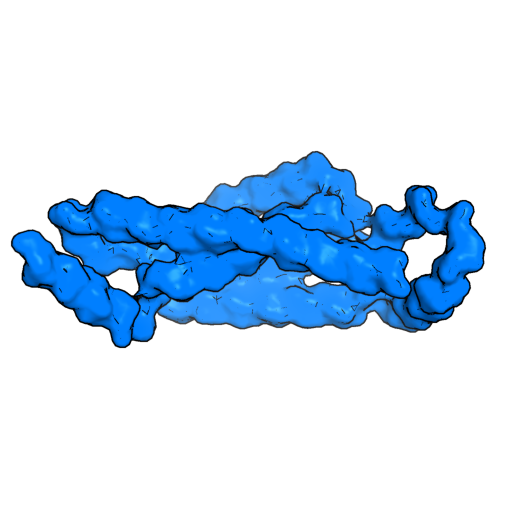 729 C C . PRO A 1 93 ? 11.838 3.740 -17.630 1.00 60.62 93 PRO A C 1
ATOM 731 O O . PRO A 1 93 ? 11.340 2.665 -17.965 1.00 60.62 93 PRO A O 1
ATOM 734 N N . GLY A 1 94 ? 13.138 4.000 -17.825 1.00 54.59 94 GLY A N 1
ATOM 735 C CA . GLY A 1 94 ? 14.039 3.119 -18.581 1.00 54.59 94 GLY A CA 1
ATOM 736 C C . GLY A 1 94 ? 14.231 1.732 -17.958 1.00 54.59 94 GLY A C 1
ATOM 737 O O . GLY A 1 94 ? 14.534 0.768 -18.657 1.00 54.59 94 GLY A O 1
ATOM 738 N N . THR A 1 95 ? 14.000 1.601 -16.656 1.00 53.31 95 THR A N 1
ATOM 739 C CA . THR A 1 95 ? 14.446 0.442 -15.881 1.00 53.31 95 THR A CA 1
ATOM 740 C C . THR A 1 95 ? 13.360 -0.605 -15.618 1.00 53.31 95 THR A C 1
ATOM 742 O O . THR A 1 95 ? 13.659 -1.787 -15.448 1.00 53.31 95 THR A O 1
ATOM 745 N N . ALA A 1 96 ? 12.086 -0.204 -15.652 1.00 52.59 96 ALA A N 1
ATOM 746 C CA . ALA A 1 96 ? 10.952 -1.128 -15.550 1.00 52.59 96 ALA A CA 1
ATOM 747 C C . ALA A 1 96 ? 10.824 -2.045 -16.784 1.00 52.59 96 ALA A C 1
ATOM 749 O O . ALA A 1 96 ? 10.162 -3.077 -16.731 1.00 52.59 96 ALA A O 1
ATOM 750 N N . THR A 1 97 ? 11.483 -1.697 -17.894 1.00 49.88 97 THR A N 1
ATOM 751 C CA . THR A 1 97 ? 11.417 -2.462 -19.148 1.00 49.88 97 THR A CA 1
ATOM 752 C C . THR A 1 97 ? 12.420 -3.614 -19.219 1.00 49.88 97 THR A C 1
ATOM 754 O O . THR A 1 97 ? 12.248 -4.513 -20.038 1.00 49.88 97 THR A O 1
ATOM 757 N N . THR A 1 98 ? 13.443 -3.646 -18.356 1.00 45.38 98 THR A N 1
ATOM 758 C CA . THR A 1 98 ? 14.518 -4.653 -18.432 1.00 45.38 98 THR A CA 1
ATOM 759 C C . THR A 1 98 ? 14.021 -6.069 -18.117 1.00 45.38 98 THR A C 1
ATOM 761 O O . THR A 1 98 ? 14.550 -7.024 -18.670 1.00 45.38 98 THR A O 1
ATOM 764 N N . GLY A 1 99 ? 12.948 -6.215 -17.327 1.00 44.50 99 GLY A N 1
ATOM 765 C CA . GLY A 1 99 ? 12.280 -7.505 -17.095 1.00 44.50 99 GLY A CA 1
ATOM 766 C C . GLY A 1 99 ? 11.358 -7.970 -18.233 1.00 44.50 99 GLY A C 1
ATOM 767 O O . GLY A 1 99 ? 10.948 -9.123 -18.243 1.00 44.50 99 GLY A O 1
ATOM 768 N N . LEU A 1 100 ? 11.042 -7.103 -19.205 1.00 46.44 100 LEU A N 1
ATOM 769 C CA . LEU A 1 100 ? 10.203 -7.441 -20.366 1.00 46.44 100 LEU A CA 1
ATOM 770 C C . LEU A 1 100 ? 11.007 -7.713 -21.643 1.00 46.44 100 LEU A C 1
ATOM 772 O O . LEU A 1 100 ? 10.428 -8.099 -22.659 1.00 46.44 100 LEU A O 1
ATOM 776 N N . LYS A 1 101 ? 12.328 -7.502 -21.624 1.00 46.16 101 LYS A N 1
ATOM 777 C CA . LYS A 1 101 ? 13.159 -7.628 -22.828 1.00 46.16 101 LYS A CA 1
ATOM 778 C C . LYS A 1 101 ? 13.456 -9.075 -23.227 1.00 46.16 101 LYS A C 1
ATOM 780 O O . LYS A 1 101 ? 13.646 -9.319 -24.414 1.00 46.16 101 LYS A O 1
ATOM 785 N N . GLU A 1 102 ? 13.453 -10.026 -22.294 1.00 47.59 102 GLU A N 1
ATOM 786 C CA . GLU A 1 102 ? 13.998 -11.364 -22.576 1.00 47.59 102 GLU A CA 1
ATOM 787 C C . GLU A 1 102 ? 13.000 -12.335 -23.251 1.00 47.59 102 GLU A C 1
ATOM 789 O O . GLU A 1 102 ? 13.438 -13.205 -23.994 1.00 47.59 102 GLU A O 1
ATOM 794 N N . GLU A 1 103 ? 11.672 -12.199 -23.088 1.00 49.38 103 GLU A N 1
ATOM 795 C CA . GLU A 1 103 ? 10.732 -13.244 -23.571 1.00 49.38 103 GLU A CA 1
ATOM 796 C C . GLU A 1 103 ? 9.937 -12.902 -24.852 1.00 49.38 103 GLU A C 1
ATOM 798 O O . GLU A 1 103 ? 9.264 -13.769 -25.405 1.00 49.38 103 GLU A O 1
ATOM 803 N N . ARG A 1 104 ? 9.980 -11.667 -25.384 1.00 51.91 104 ARG A N 1
ATOM 804 C CA . ARG A 1 104 ? 9.063 -11.266 -26.484 1.00 51.91 104 ARG A CA 1
ATOM 805 C C . ARG A 1 104 ? 9.676 -10.549 -27.688 1.00 51.91 104 ARG A C 1
ATOM 807 O O . ARG A 1 104 ? 8.942 -10.033 -28.528 1.00 51.91 104 ARG A O 1
ATOM 814 N N . ALA A 1 105 ? 10.998 -10.571 -27.841 1.00 45.72 105 ALA A N 1
ATOM 815 C CA . ALA A 1 105 ? 11.707 -9.920 -28.951 1.00 45.72 105 ALA A CA 1
ATOM 816 C C . ALA A 1 105 ? 11.643 -10.673 -30.308 1.00 45.72 105 ALA A C 1
ATOM 818 O O . ALA A 1 105 ? 12.498 -10.469 -31.167 1.00 45.72 105 ALA A O 1
ATOM 819 N N . GLN A 1 106 ? 10.645 -11.538 -30.535 1.00 50.41 106 GLN A N 1
ATOM 820 C CA . GLN A 1 106 ? 10.587 -12.426 -31.709 1.00 50.41 106 GLN A CA 1
ATOM 821 C C . GLN A 1 106 ? 9.250 -12.423 -32.472 1.00 50.41 106 GLN A C 1
ATOM 823 O O . GLN A 1 106 ? 8.917 -13.392 -33.148 1.00 50.41 106 GLN A O 1
ATOM 828 N N . SER A 1 107 ? 8.490 -11.321 -32.447 1.00 49.28 107 SER A N 1
ATOM 829 C CA . SER A 1 107 ? 7.415 -11.120 -33.434 1.00 49.28 107 SER A CA 1
ATOM 830 C C . SER A 1 107 ? 7.541 -9.758 -34.123 1.00 49.28 107 SER A C 1
ATOM 832 O O . SER A 1 107 ? 7.565 -8.707 -33.486 1.00 49.28 107 SER A O 1
ATOM 834 N N . GLY A 1 108 ? 7.657 -9.773 -35.455 1.00 50.72 108 GLY A N 1
ATOM 835 C CA . GLY A 1 108 ? 7.936 -8.602 -36.303 1.00 50.72 108 GLY A CA 1
ATOM 836 C C . GLY A 1 108 ? 6.837 -7.531 -36.357 1.00 50.72 108 GLY A C 1
ATOM 837 O O . GLY A 1 108 ? 6.942 -6.600 -37.151 1.00 50.72 108 GLY A O 1
ATOM 838 N N . VAL A 1 109 ? 5.802 -7.648 -35.521 1.00 60.50 109 VAL A N 1
ATOM 839 C CA . VAL A 1 109 ? 4.665 -6.718 -35.419 1.00 60.50 109 VAL A CA 1
ATOM 840 C C . VAL A 1 109 ? 4.970 -5.546 -34.461 1.00 60.50 109 VAL A C 1
ATOM 842 O O . VAL A 1 109 ? 4.346 -4.498 -34.549 1.00 60.50 109 VAL A O 1
ATOM 845 N N . TYR A 1 110 ? 6.007 -5.652 -33.620 1.00 57.44 110 TYR A N 1
ATOM 846 C CA . TYR A 1 110 ? 6.373 -4.681 -32.573 1.00 57.44 110 TYR A CA 1
ATOM 847 C C . TYR A 1 110 ? 7.208 -3.475 -33.065 1.00 57.44 110 TYR A C 1
ATOM 849 O O . TYR A 1 110 ? 7.944 -2.885 -32.281 1.00 57.44 110 TYR A O 1
ATOM 857 N N . ARG A 1 111 ? 7.162 -3.074 -34.346 1.00 54.41 111 ARG A N 1
ATOM 858 C CA . ARG A 1 111 ? 8.026 -1.970 -34.844 1.00 54.41 111 ARG A CA 1
ATOM 859 C C . ARG A 1 111 ? 7.743 -0.629 -34.158 1.00 54.41 111 ARG A C 1
ATOM 861 O O . ARG A 1 111 ? 8.692 0.100 -33.871 1.00 54.41 111 ARG A O 1
ATOM 868 N N . ASP A 1 112 ? 6.484 -0.347 -33.833 1.00 59.09 112 ASP A N 1
ATOM 869 C CA . ASP A 1 112 ? 6.099 0.862 -33.091 1.00 59.09 112 ASP A CA 1
ATOM 870 C C . ASP A 1 112 ? 6.486 0.771 -31.607 1.00 59.09 112 ASP A C 1
ATOM 872 O O . ASP A 1 112 ? 6.948 1.747 -31.018 1.00 59.09 112 ASP A O 1
ATOM 876 N N . LEU A 1 113 ? 6.442 -0.433 -31.034 1.00 56.41 113 LEU A N 1
ATOM 877 C CA . LEU A 1 113 ? 6.898 -0.718 -29.671 1.00 56.41 113 LEU A CA 1
ATOM 878 C C . LEU A 1 113 ? 8.428 -0.714 -29.542 1.00 56.41 113 LEU A C 1
ATOM 880 O O . LEU A 1 113 ? 8.942 -0.339 -28.497 1.00 56.41 113 LEU A O 1
ATOM 884 N N . ILE A 1 114 ? 9.174 -1.041 -30.602 1.00 57.03 114 ILE A N 1
ATOM 885 C CA . ILE A 1 114 ? 10.633 -0.864 -30.681 1.00 57.03 114 ILE A CA 1
ATOM 886 C C . ILE A 1 114 ? 10.981 0.626 -30.750 1.00 57.03 114 ILE A C 1
ATOM 888 O O . ILE A 1 114 ? 11.973 1.050 -30.163 1.00 57.03 114 ILE A O 1
ATOM 892 N N . LYS A 1 115 ? 10.164 1.440 -31.430 1.00 60.19 115 LYS A N 1
ATOM 893 C CA . LYS A 1 115 ? 10.333 2.897 -31.475 1.00 60.19 115 LYS A CA 1
ATOM 894 C C . LYS A 1 115 ? 10.078 3.521 -30.099 1.00 60.19 115 LYS A C 1
ATOM 896 O O . LYS A 1 115 ? 10.933 4.252 -29.614 1.00 60.19 115 LYS A O 1
ATOM 901 N N . TYR A 1 116 ? 8.993 3.117 -29.432 1.00 58.94 116 TYR A N 1
ATOM 902 C CA . TYR A 1 116 ? 8.708 3.503 -28.050 1.00 58.94 116 TYR A CA 1
ATOM 903 C C . TYR A 1 116 ? 9.803 3.014 -27.096 1.00 58.94 116 TYR A C 1
ATOM 905 O O . TYR A 1 116 ? 10.347 3.813 -26.354 1.00 58.94 116 TYR A O 1
ATOM 913 N N . ALA A 1 117 ? 10.215 1.743 -27.155 1.00 58.84 117 ALA A N 1
ATOM 914 C CA . ALA A 1 117 ? 11.283 1.188 -26.317 1.00 58.84 117 ALA A CA 1
ATOM 915 C C . ALA A 1 117 ? 12.641 1.876 -26.530 1.00 58.84 117 ALA A C 1
ATOM 917 O O . ALA A 1 117 ? 13.388 2.035 -25.566 1.00 58.84 117 ALA A O 1
ATOM 918 N N . ASN A 1 118 ? 12.956 2.301 -27.758 1.00 60.00 118 ASN A N 1
ATOM 919 C CA . ASN A 1 118 ? 14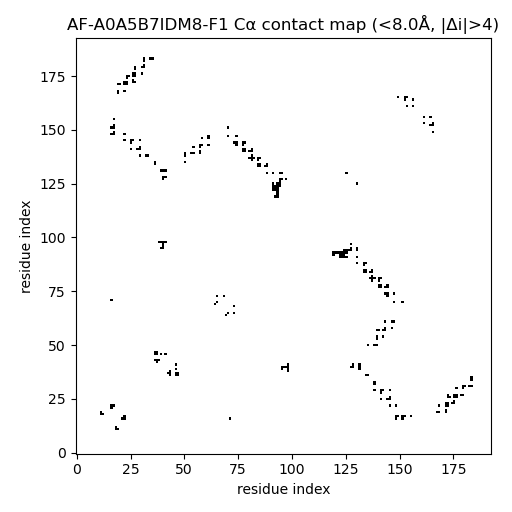.141 3.110 -28.036 1.00 60.00 118 ASN A CA 1
ATOM 920 C C . ASN A 1 118 ? 14.012 4.517 -27.424 1.00 60.00 118 ASN A C 1
ATOM 922 O O . ASN A 1 118 ? 14.959 4.969 -26.779 1.00 60.00 118 ASN A O 1
ATOM 926 N N . ASP A 1 119 ? 12.839 5.155 -27.508 1.00 61.41 119 ASP A N 1
ATOM 927 C CA . ASP A 1 119 ? 12.561 6.428 -26.826 1.00 61.41 119 ASP A CA 1
ATOM 928 C C . ASP A 1 119 ? 12.651 6.272 -25.292 1.00 61.41 119 ASP A C 1
ATOM 930 O O . ASP A 1 119 ? 13.297 7.082 -24.625 1.00 61.41 119 ASP A O 1
ATOM 934 N N . VAL A 1 120 ? 12.118 5.187 -24.712 1.00 59.75 120 VAL A N 1
ATOM 935 C CA . VAL A 1 120 ? 12.201 4.920 -23.262 1.00 59.75 120 VAL A CA 1
ATOM 936 C C . VAL A 1 120 ? 13.620 4.553 -2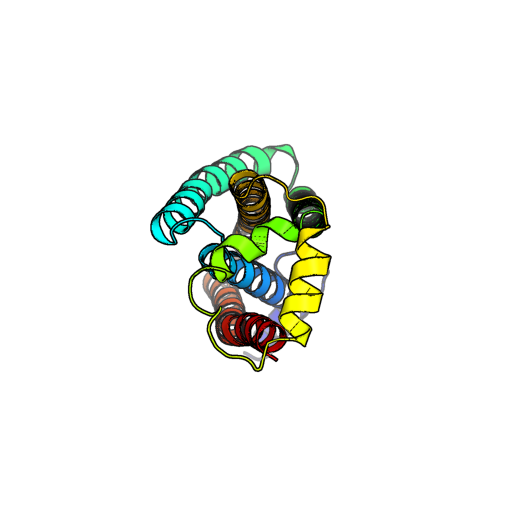2.818 1.00 59.75 120 VAL A C 1
ATOM 938 O O . VAL A 1 120 ? 14.010 4.842 -21.691 1.00 59.75 120 VAL A O 1
ATOM 941 N N . SER A 1 121 ? 14.424 3.946 -23.694 1.00 58.41 121 SER A N 1
ATOM 942 C CA . SER A 1 121 ? 15.836 3.654 -23.414 1.00 58.41 121 SER A CA 1
ATOM 943 C C . SER A 1 121 ? 16.740 4.887 -23.458 1.00 58.41 121 SER A C 1
ATOM 945 O O . SER A 1 121 ? 17.852 4.838 -22.942 1.00 58.41 121 SER A O 1
ATOM 947 N N . SER A 1 122 ? 16.264 5.985 -24.058 1.00 58.94 122 SER A N 1
ATOM 948 C CA . SER A 1 122 ? 16.971 7.270 -24.075 1.00 58.94 122 SER A CA 1
ATOM 949 C C . SER A 1 122 ? 16.729 8.108 -22.811 1.00 58.94 122 SER A C 1
ATOM 951 O O . SER A 1 122 ? 17.462 9.062 -22.547 1.00 58.94 122 SER A O 1
ATOM 953 N N . LEU A 1 123 ? 15.719 7.740 -22.013 1.00 63.12 123 LEU A N 1
ATOM 954 C CA . LEU A 1 123 ? 15.454 8.319 -20.698 1.00 63.12 123 LEU A CA 1
ATOM 955 C C . LEU A 1 123 ? 16.489 7.816 -19.675 1.00 63.12 123 LEU A C 1
ATOM 957 O O . LEU A 1 123 ? 17.025 6.719 -19.836 1.00 63.12 123 LEU A O 1
ATOM 961 N N . PRO A 1 124 ? 16.758 8.577 -18.597 1.00 64.12 124 PRO A N 1
ATOM 962 C CA . PRO A 1 124 ? 17.710 8.170 -17.572 1.00 64.12 124 PRO A CA 1
ATOM 963 C C . PRO A 1 124 ? 17.317 6.806 -16.987 1.00 64.12 124 PRO A C 1
ATOM 965 O O . PRO A 1 124 ? 16.314 6.676 -16.282 1.00 64.12 124 PRO A O 1
ATOM 968 N N . SER A 1 125 ? 18.101 5.772 -17.283 1.00 62.91 125 SER A N 1
ATOM 969 C CA . SER A 1 125 ? 17.953 4.459 -16.669 1.00 62.91 125 SER A CA 1
ATOM 970 C C . SER A 1 125 ? 18.604 4.502 -15.290 1.00 62.91 125 SER A C 1
ATOM 972 O O . SER A 1 125 ? 19.829 4.458 -15.180 1.00 62.91 125 SER A O 1
ATOM 974 N N . GLY A 1 126 ? 17.796 4.623 -14.236 1.00 64.75 126 GLY A N 1
ATOM 975 C CA . GLY A 1 126 ? 18.266 4.344 -12.879 1.00 64.75 126 GLY A CA 1
ATOM 976 C C . GLY A 1 126 ? 18.584 2.856 -12.726 1.00 64.75 126 GLY A C 1
ATOM 977 O O . GLY A 1 126 ? 18.113 2.037 -13.516 1.00 64.75 126 GLY A O 1
ATOM 978 N N . ASP A 1 127 ? 19.350 2.475 -11.709 1.00 75.88 127 ASP A N 1
ATOM 979 C CA . ASP A 1 127 ? 19.627 1.059 -11.455 1.00 75.88 127 ASP A CA 1
ATOM 980 C C . ASP A 1 127 ? 18.313 0.281 -11.189 1.00 75.88 127 ASP A C 1
ATOM 982 O O . ASP A 1 127 ? 17.475 0.756 -10.413 1.00 75.88 127 ASP A O 1
ATOM 986 N N . PRO A 1 128 ? 18.100 -0.924 -11.769 1.00 72.12 128 PRO A N 1
ATOM 987 C CA . PRO A 1 128 ? 16.879 -1.735 -11.571 1.00 72.12 128 PRO A CA 1
ATOM 988 C C . PRO A 1 128 ? 16.538 -2.002 -10.123 1.00 72.12 128 PRO A C 1
ATOM 990 O O . PRO A 1 128 ? 15.372 -1.992 -9.728 1.00 72.12 128 PRO A O 1
ATOM 993 N N . LEU A 1 129 ? 17.579 -2.165 -9.320 1.00 76.31 129 LEU A N 1
ATOM 994 C CA . LEU A 1 129 ? 17.447 -2.325 -7.892 1.00 76.31 129 LEU A CA 1
ATOM 995 C C . LEU A 1 129 ? 16.941 -1.039 -7.220 1.00 76.31 129 LEU A C 1
ATOM 997 O O . LEU A 1 129 ? 16.076 -1.119 -6.358 1.00 76.31 129 LEU A O 1
ATOM 1001 N N . ALA A 1 130 ? 17.416 0.141 -7.626 1.00 79.12 130 ALA A N 1
ATOM 1002 C CA . ALA A 1 130 ? 16.989 1.413 -7.043 1.00 79.12 130 ALA A CA 1
ATOM 1003 C C . ALA A 1 130 ? 15.506 1.698 -7.327 1.00 79.12 130 ALA A C 1
ATOM 1005 O O . ALA A 1 130 ? 14.764 2.047 -6.412 1.00 79.12 130 ALA A O 1
ATOM 1006 N N . VAL A 1 131 ? 15.049 1.467 -8.562 1.00 78.19 131 VAL A N 1
ATOM 1007 C CA . VAL A 1 131 ? 13.633 1.628 -8.944 1.00 78.19 131 VAL A CA 1
ATOM 1008 C C . VAL A 1 131 ? 12.740 0.647 -8.180 1.00 78.19 131 VAL A C 1
ATOM 1010 O O . VAL A 1 131 ? 11.680 1.027 -7.681 1.00 78.19 131 VAL A O 1
ATOM 1013 N N . ALA A 1 132 ? 13.194 -0.597 -8.002 1.00 79.25 132 ALA A N 1
ATOM 1014 C CA . ALA A 1 132 ? 12.475 -1.574 -7.196 1.00 79.25 132 ALA A CA 1
ATOM 1015 C C . ALA A 1 132 ? 12.396 -1.181 -5.715 1.00 79.25 132 ALA A C 1
ATOM 1017 O O . ALA A 1 132 ? 11.331 -1.285 -5.109 1.00 79.25 132 ALA A O 1
ATOM 1018 N N . MET A 1 133 ? 13.484 -0.668 -5.138 1.00 82.06 133 MET A N 1
ATOM 1019 C CA . MET A 1 133 ? 13.490 -0.192 -3.753 1.00 82.06 133 MET A CA 1
ATOM 1020 C C . MET A 1 133 ? 12.569 1.019 -3.561 1.00 82.06 133 MET A C 1
ATOM 1022 O O . MET A 1 133 ? 11.838 1.064 -2.574 1.00 82.06 133 MET A O 1
ATOM 1026 N N . LEU A 1 134 ? 12.525 1.960 -4.511 1.00 83.50 134 LEU A N 1
ATOM 1027 C CA . LEU A 1 134 ? 11.588 3.092 -4.482 1.00 83.50 134 LEU A CA 1
ATOM 1028 C C . LEU A 1 134 ? 10.124 2.622 -4.483 1.00 83.50 134 LEU A C 1
ATOM 1030 O O . LEU A 1 134 ? 9.323 3.110 -3.683 1.00 83.50 134 LEU A O 1
ATOM 1034 N N . ALA A 1 135 ? 9.789 1.629 -5.311 1.00 82.56 135 ALA A N 1
ATOM 1035 C CA . ALA A 1 135 ? 8.452 1.035 -5.351 1.00 82.56 135 ALA A CA 1
ATOM 1036 C C . ALA A 1 135 ? 8.100 0.279 -4.054 1.00 82.56 135 ALA A C 1
ATOM 1038 O O . ALA A 1 135 ? 6.975 0.383 -3.557 1.00 82.56 135 ALA A O 1
ATOM 1039 N N . ILE A 1 136 ? 9.061 -0.445 -3.466 1.00 86.00 136 ILE A N 1
ATOM 1040 C CA . ILE A 1 136 ? 8.888 -1.147 -2.183 1.00 86.00 136 ILE A CA 1
ATOM 1041 C C . ILE A 1 136 ? 8.676 -0.143 -1.039 1.00 86.00 136 ILE A C 1
ATOM 1043 O O . ILE A 1 136 ? 7.800 -0.356 -0.202 1.00 86.00 136 ILE A O 1
ATOM 1047 N N . ILE A 1 137 ? 9.401 0.980 -1.027 1.00 87.44 137 ILE A N 1
ATOM 1048 C CA . ILE A 1 137 ? 9.198 2.070 -0.057 1.00 87.44 137 ILE A CA 1
ATOM 1049 C C . ILE A 1 137 ? 7.803 2.691 -0.224 1.00 87.44 137 ILE A C 1
ATOM 1051 O O . ILE A 1 137 ? 7.099 2.905 0.763 1.00 87.44 137 ILE A O 1
ATOM 1055 N N . GLY A 1 138 ? 7.360 2.916 -1.466 1.00 86.00 138 GLY A N 1
ATOM 1056 C CA . GLY A 1 138 ? 5.999 3.367 -1.764 1.00 86.00 138 GLY A CA 1
ATOM 1057 C C . GLY A 1 138 ? 4.934 2.426 -1.189 1.00 86.00 138 GLY A C 1
ATOM 1058 O O . GLY A 1 138 ? 4.018 2.892 -0.502 1.00 86.00 138 GLY A O 1
ATOM 1059 N N . ARG A 1 139 ? 5.099 1.106 -1.384 1.00 85.62 139 ARG A N 1
ATOM 1060 C CA . ARG A 1 139 ? 4.233 0.059 -0.805 1.00 85.62 139 ARG A CA 1
ATOM 1061 C C . ARG A 1 139 ? 4.252 0.080 0.723 1.00 85.62 139 ARG A C 1
ATOM 1063 O O . ARG A 1 139 ? 3.192 -0.005 1.338 1.00 85.62 139 ARG A O 1
ATOM 1070 N N . PHE A 1 140 ? 5.427 0.203 1.334 1.00 87.06 140 PHE A N 1
ATOM 1071 C CA . PHE A 1 140 ? 5.580 0.265 2.788 1.00 87.06 140 PHE A CA 1
ATOM 1072 C C . PHE A 1 140 ? 4.764 1.416 3.394 1.00 87.06 140 PHE A C 1
ATOM 1074 O O . PHE A 1 140 ? 4.027 1.217 4.360 1.00 87.06 140 PHE A O 1
ATOM 1081 N N . CYS A 1 141 ? 4.807 2.603 2.785 1.00 86.88 141 CYS A N 1
ATOM 1082 C CA . CYS A 1 141 ? 4.018 3.744 3.243 1.00 86.88 141 CYS A CA 1
ATOM 1083 C C . CYS A 1 141 ? 2.504 3.522 3.110 1.00 86.88 141 CYS A C 1
ATOM 1085 O O . CYS A 1 141 ? 1.773 3.843 4.047 1.00 86.88 141 CYS A O 1
ATOM 1087 N N . VAL A 1 142 ? 2.033 2.921 2.007 1.00 85.81 142 VAL A N 1
ATOM 1088 C CA . VAL A 1 142 ? 0.610 2.548 1.848 1.00 85.81 142 VAL A CA 1
ATOM 1089 C C . VAL A 1 142 ? 0.187 1.541 2.917 1.00 85.81 142 VAL A C 1
ATOM 1091 O O . VAL A 1 142 ? -0.907 1.660 3.469 1.00 85.81 142 VAL A O 1
ATOM 1094 N N . ASN A 1 143 ? 1.054 0.580 3.248 1.00 87.38 143 ASN A N 1
ATOM 1095 C CA . ASN A 1 143 ? 0.784 -0.420 4.279 1.00 87.38 143 ASN A CA 1
ATOM 1096 C C . ASN A 1 143 ? 0.575 0.221 5.661 1.00 87.38 143 ASN A C 1
ATOM 1098 O O . ASN A 1 143 ? -0.369 -0.120 6.370 1.00 87.38 143 ASN A O 1
ATOM 1102 N N . ILE A 1 144 ? 1.395 1.214 6.025 1.00 86.56 144 ILE A N 1
ATOM 1103 C CA . ILE A 1 144 ? 1.198 1.966 7.274 1.00 86.56 144 ILE A CA 1
ATOM 1104 C C . ILE A 1 144 ? -0.176 2.644 7.265 1.00 86.56 144 ILE A C 1
ATOM 1106 O O . ILE A 1 144 ? -0.941 2.478 8.213 1.00 86.56 144 ILE A O 1
ATOM 1110 N N . THR A 1 145 ? -0.533 3.363 6.194 1.00 84.12 145 THR A N 1
ATOM 1111 C CA . THR A 1 145 ? -1.848 4.017 6.088 1.00 84.12 145 THR A CA 1
ATOM 1112 C C . THR A 1 145 ? -2.999 3.015 6.216 1.00 84.12 145 THR A C 1
ATOM 1114 O O . THR A 1 145 ? -3.992 3.287 6.898 1.00 84.12 145 THR A O 1
ATOM 1117 N N . TYR A 1 146 ? -2.864 1.850 5.580 1.00 83.50 146 TYR A N 1
ATOM 1118 C CA . TYR A 1 146 ? -3.858 0.785 5.615 1.00 83.50 146 TYR A CA 1
ATOM 1119 C C . TYR A 1 146 ? -4.096 0.280 7.047 1.00 83.50 146 TYR A C 1
ATOM 1121 O O . TYR A 1 146 ? -5.246 0.205 7.496 1.00 83.50 146 TYR A O 1
ATOM 1129 N N . ASN A 1 147 ? -3.023 0.049 7.807 1.00 84.75 147 ASN A N 1
ATOM 1130 C CA . ASN A 1 147 ? -3.113 -0.387 9.198 1.00 84.75 147 ASN A CA 1
ATOM 1131 C C . ASN A 1 147 ? -3.692 0.683 10.143 1.00 84.75 147 ASN A C 1
ATOM 1133 O O . ASN A 1 147 ? -4.502 0.346 11.013 1.00 84.75 147 ASN A O 1
ATOM 1137 N N . ILE A 1 148 ? -3.395 1.977 9.935 1.00 81.75 148 ILE A N 1
ATOM 1138 C CA . ILE A 1 148 ? -4.051 3.074 10.683 1.00 81.75 148 ILE A CA 1
ATOM 1139 C C . ILE A 1 148 ? -5.570 2.993 10.515 1.00 81.75 148 ILE A C 1
ATOM 1141 O O . ILE A 1 148 ? -6.312 3.146 11.485 1.00 81.75 148 ILE A O 1
ATOM 1145 N N . GLY A 1 149 ? -6.045 2.757 9.287 1.00 77.31 149 GLY A N 1
ATOM 1146 C CA . GLY A 1 149 ? -7.472 2.683 8.979 1.00 77.31 149 GLY A CA 1
ATOM 1147 C C . GLY A 1 149 ? -8.196 1.571 9.744 1.00 77.31 149 GLY A C 1
ATOM 1148 O O . GLY A 1 149 ? -9.331 1.768 10.186 1.00 77.31 149 GLY A O 1
ATOM 1149 N N . LEU A 1 150 ? -7.535 0.426 9.951 1.00 76.38 150 LEU A N 1
ATOM 1150 C CA . LEU A 1 150 ? -8.070 -0.691 10.739 1.00 76.38 150 LEU A CA 1
ATOM 1151 C C . LEU A 1 150 ? -8.166 -0.343 12.228 1.00 76.38 150 LEU A C 1
ATOM 1153 O O . LEU A 1 150 ? -9.209 -0.556 12.852 1.00 76.38 150 LEU A O 1
ATOM 1157 N N . GLN A 1 151 ? -7.118 0.262 12.784 1.00 77.44 151 GLN A N 1
ATOM 1158 C CA . GLN A 1 151 ? -7.106 0.708 14.178 1.00 77.44 151 GLN A CA 1
ATOM 1159 C C . GLN A 1 151 ? -8.148 1.800 14.436 1.00 77.44 151 GLN A C 1
ATOM 1161 O O . GLN A 1 151 ? -8.843 1.791 15.451 1.00 77.44 151 GLN A O 1
ATOM 1166 N N . TYR A 1 152 ? -8.317 2.707 13.476 1.00 74.31 152 TYR A N 1
ATOM 1167 C CA . TYR A 1 152 ? -9.270 3.802 13.576 1.00 74.31 152 TYR A CA 1
ATOM 1168 C C . TYR A 1 152 ? -10.728 3.328 13.563 1.00 74.31 152 TYR A C 1
ATOM 1170 O O . TYR A 1 152 ? -11.568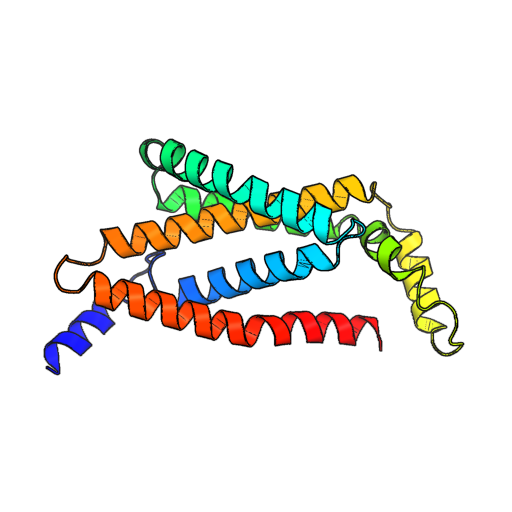 3.875 14.279 1.00 74.31 152 TYR A O 1
ATOM 1178 N N . ALA A 1 153 ? -11.035 2.276 12.796 1.00 68.06 153 ALA A N 1
ATOM 1179 C CA . ALA A 1 153 ? -12.352 1.648 12.823 1.00 68.06 153 ALA A CA 1
ATOM 1180 C C . ALA A 1 153 ? -12.664 1.058 14.210 1.00 68.06 153 ALA A C 1
ATOM 1182 O O . ALA A 1 153 ? -13.747 1.288 14.744 1.00 68.06 153 ALA A O 1
ATOM 1183 N N . ALA A 1 154 ? -11.715 0.353 14.831 1.00 72.62 154 ALA A N 1
ATOM 1184 C CA . ALA A 1 154 ? -11.926 -0.262 16.142 1.00 72.62 154 ALA A CA 1
ATOM 1185 C C . ALA A 1 154 ? -12.165 0.763 17.269 1.00 72.62 154 ALA A C 1
ATOM 1187 O O . ALA A 1 154 ? -12.913 0.481 18.206 1.00 72.62 154 ALA A O 1
ATOM 1188 N N . GLU A 1 155 ? -11.566 1.949 17.181 1.00 73.06 155 GLU A N 1
ATOM 1189 C CA . GLU A 1 155 ? -11.673 2.983 18.219 1.00 73.06 155 GLU A CA 1
ATOM 1190 C C . GLU A 1 155 ? -12.925 3.837 18.130 1.00 73.06 155 GLU A C 1
ATOM 1192 O O . GLU A 1 155 ? -13.457 4.254 19.157 1.00 73.06 155 GLU A O 1
ATOM 1197 N N . LEU A 1 156 ? -13.415 4.081 16.918 1.00 71.88 156 LEU A N 1
ATOM 1198 C CA . LEU A 1 156 ? -14.638 4.852 16.717 1.00 71.88 156 LEU A CA 1
ATOM 1199 C C . LEU A 1 156 ? -15.904 4.036 16.959 1.00 71.88 156 LEU A C 1
ATOM 1201 O O . LEU A 1 156 ? -16.947 4.606 17.278 1.00 71.88 156 LEU A O 1
ATOM 1205 N N . LEU A 1 157 ? -15.841 2.715 16.782 1.00 71.81 157 LEU A N 1
ATOM 1206 C CA . LEU A 1 157 ? -17.022 1.871 16.896 1.00 71.81 157 LEU A CA 1
ATOM 1207 C C . LEU A 1 157 ? -17.310 1.499 18.368 1.00 71.81 157 LEU A C 1
ATOM 1209 O O . LEU A 1 157 ? -16.440 0.917 19.035 1.00 71.81 157 LEU A O 1
ATOM 1213 N N . PRO A 1 158 ? -18.539 1.752 18.875 1.00 71.62 158 PRO A N 1
ATOM 1214 C CA . PRO A 1 158 ? -18.935 1.344 20.219 1.00 71.62 158 PRO A CA 1
ATOM 1215 C C . PRO A 1 158 ? -18.988 -0.185 20.350 1.00 71.62 158 PRO A C 1
ATOM 1217 O O . PRO A 1 158 ? -19.283 -0.895 19.389 1.00 71.62 158 PRO A O 1
ATOM 1220 N N . THR A 1 159 ? -18.717 -0.706 21.549 1.00 79.38 159 THR A N 1
ATOM 1221 C CA . THR A 1 159 ? -18.462 -2.140 21.817 1.00 79.38 159 THR A CA 1
ATOM 1222 C C . THR A 1 159 ? -19.556 -3.090 21.319 1.00 79.38 159 THR A C 1
ATOM 1224 O O . THR A 1 159 ? -19.238 -4.178 20.851 1.00 79.38 159 THR A O 1
ATOM 1227 N N . VAL A 1 160 ? -20.822 -2.663 21.325 1.00 75.56 160 VAL A N 1
ATOM 1228 C CA . VAL A 1 160 ? -21.975 -3.450 20.843 1.00 75.56 160 VAL A CA 1
ATOM 1229 C C . VAL A 1 160 ? -22.035 -3.621 19.320 1.00 75.56 160 VAL A C 1
ATOM 1231 O O . VAL A 1 160 ? -22.609 -4.589 18.834 1.00 75.56 160 VAL A O 1
ATOM 1234 N N . VAL A 1 161 ? -21.434 -2.707 18.555 1.00 75.44 161 VAL A N 1
ATOM 1235 C CA . VAL A 1 161 ? -21.438 -2.730 17.079 1.00 75.44 161 VAL A CA 1
ATOM 1236 C C . VAL A 1 161 ? -20.034 -2.802 16.487 1.00 75.44 161 VAL A C 1
ATOM 1238 O O . VAL A 1 161 ? -19.896 -2.847 15.270 1.00 75.44 161 VAL A O 1
ATOM 1241 N N . ARG A 1 162 ? -18.982 -2.858 17.314 1.00 77.88 162 ARG A N 1
ATOM 1242 C CA . ARG A 1 162 ? -17.583 -2.908 16.866 1.00 77.88 162 ARG A CA 1
ATOM 1243 C C . ARG A 1 162 ? -17.316 -4.076 15.930 1.00 77.88 162 ARG A C 1
ATOM 1245 O O . ARG A 1 162 ? -16.804 -3.860 14.838 1.00 77.88 162 ARG A O 1
ATOM 1252 N N . ALA A 1 163 ? -17.709 -5.286 16.318 1.00 78.12 163 ALA A N 1
ATOM 1253 C CA . ALA A 1 163 ? -17.511 -6.468 15.482 1.00 78.12 163 ALA A CA 1
ATOM 1254 C C . ALA A 1 163 ? -18.249 -6.348 14.135 1.00 78.12 163 ALA A C 1
ATOM 1256 O O . ALA A 1 163 ? -17.675 -6.629 13.086 1.00 78.12 163 ALA A O 1
ATOM 1257 N N . GLN A 1 164 ? -19.493 -5.860 14.154 1.00 76.06 164 GLN A N 1
ATOM 1258 C CA . GLN A 1 164 ? -20.317 -5.694 12.951 1.00 76.06 164 GLN A CA 1
ATOM 1259 C C . GLN A 1 164 ? -19.782 -4.588 12.028 1.00 76.06 164 GLN A C 1
ATOM 1261 O O . GLN A 1 164 ? -19.700 -4.769 10.815 1.00 76.06 164 GLN A O 1
ATOM 1266 N N . GLY A 1 165 ? -19.359 -3.458 12.598 1.00 72.44 165 GLY A N 1
ATOM 1267 C CA . GLY A 1 165 ? -18.779 -2.343 11.857 1.00 72.44 165 GLY A CA 1
ATOM 1268 C C . GLY A 1 165 ? -17.443 -2.706 11.212 1.00 72.44 165 GLY A C 1
ATOM 1269 O O . GLY A 1 165 ? -17.254 -2.427 10.032 1.00 72.44 165 GLY A O 1
ATOM 1270 N N . VAL A 1 166 ? -16.552 -3.394 11.941 1.00 76.00 166 VAL A N 1
ATOM 1271 C CA . VAL A 1 166 ? -15.269 -3.891 11.408 1.00 76.00 166 VAL A CA 1
ATOM 1272 C C . VAL A 1 166 ? -15.488 -4.944 10.311 1.00 76.00 166 VAL A C 1
ATOM 1274 O O . VAL A 1 166 ? -14.777 -4.934 9.306 1.00 76.00 166 VAL A O 1
ATOM 1277 N N 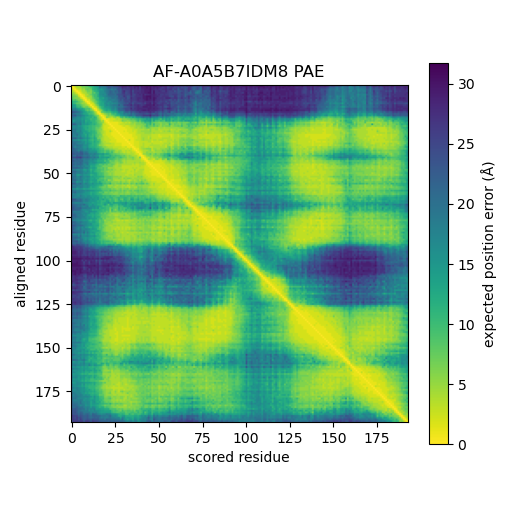. ALA A 1 167 ? -16.504 -5.804 10.437 1.00 78.88 167 ALA A N 1
ATOM 1278 C CA . ALA A 1 167 ? -16.859 -6.757 9.387 1.00 78.88 167 ALA A CA 1
ATOM 1279 C C . ALA A 1 167 ? -17.350 -6.060 8.104 1.00 78.88 167 ALA A C 1
ATOM 1281 O O . ALA A 1 167 ? -16.860 -6.375 7.022 1.00 78.88 167 ALA A O 1
ATOM 1282 N N . GLY A 1 168 ? -18.250 -5.072 8.200 1.00 75.31 168 GLY A N 1
ATOM 1283 C CA . GLY A 1 168 ? -18.730 -4.311 7.031 1.00 75.31 168 GLY A CA 1
ATOM 1284 C C . GLY A 1 168 ? -17.612 -3.551 6.310 1.00 75.31 168 GLY A C 1
ATOM 1285 O O . GLY A 1 168 ? -17.529 -3.517 5.084 1.00 75.31 168 GLY A O 1
ATOM 1286 N N . VAL A 1 169 ? -16.687 -3.021 7.101 1.00 73.94 169 VAL A N 1
ATOM 1287 C CA . VAL A 1 169 ? -15.391 -2.491 6.686 1.00 73.94 169 VAL A CA 1
ATOM 1288 C C . VAL A 1 169 ? -14.624 -3.561 5.880 1.00 73.94 169 VAL A C 1
ATOM 1290 O O . VAL A 1 169 ? -14.333 -3.338 4.700 1.00 73.94 169 VAL A O 1
ATOM 1293 N N . HIS A 1 170 ? -14.340 -4.748 6.412 1.00 78.50 170 HIS A N 1
ATOM 1294 C CA . HIS A 1 170 ? -13.639 -5.789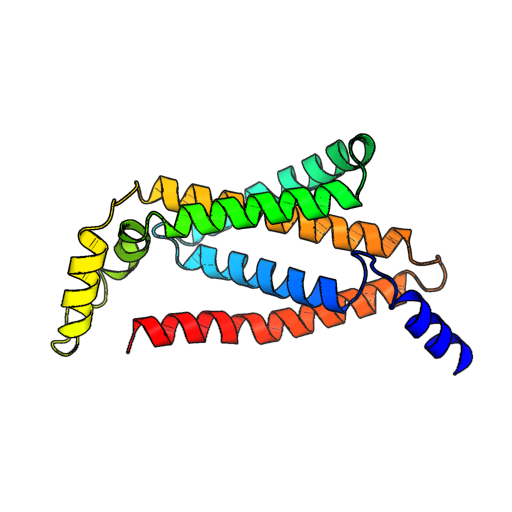 5.642 1.00 78.50 170 HIS A CA 1
ATOM 1295 C C . HIS A 1 170 ? -14.356 -6.200 4.353 1.00 78.50 170 HIS A C 1
ATOM 1297 O O . HIS A 1 170 ? -13.692 -6.360 3.332 1.00 78.50 170 HIS A O 1
ATOM 1303 N N . ILE A 1 171 ? -15.686 -6.286 4.359 1.00 82.94 171 ILE A N 1
ATOM 1304 C CA . ILE A 1 171 ? -16.474 -6.602 3.161 1.00 82.94 171 ILE A CA 1
ATOM 1305 C C . ILE A 1 171 ? -16.219 -5.572 2.052 1.00 82.94 171 ILE A C 1
ATOM 1307 O O . ILE A 1 171 ? -15.927 -5.960 0.924 1.00 82.94 171 ILE A O 1
ATOM 1311 N N . ALA A 1 172 ? -16.227 -4.271 2.363 1.00 78.44 172 ALA A N 1
ATOM 1312 C CA . ALA A 1 172 ? -15.894 -3.231 1.383 1.00 78.44 172 ALA A CA 1
ATOM 1313 C C . ALA A 1 172 ? -14.453 -3.358 0.844 1.00 78.44 172 ALA A C 1
ATOM 1315 O O . ALA A 1 172 ? -14.210 -3.102 -0.335 1.00 78.44 172 ALA A O 1
ATOM 1316 N N . GLY A 1 173 ? -13.507 -3.792 1.686 1.00 78.81 173 GLY A N 1
ATOM 1317 C CA . GLY A 1 173 ? -12.128 -4.072 1.271 1.00 78.81 173 GLY A CA 1
ATOM 1318 C C . GLY A 1 173 ? -12.026 -5.271 0.324 1.00 78.81 173 GLY A C 1
ATOM 1319 O O . GLY A 1 173 ? -11.343 -5.194 -0.692 1.00 78.81 173 GLY A O 1
ATOM 1320 N N . TYR A 1 174 ? -12.770 -6.348 0.590 1.00 83.56 174 TYR A N 1
ATOM 1321 C CA . TYR A 1 174 ? -12.814 -7.512 -0.298 1.00 83.56 174 TYR A CA 1
ATOM 1322 C C . TYR A 1 174 ? -13.461 -7.203 -1.650 1.00 83.56 174 TYR A C 1
ATOM 1324 O O . TYR A 1 174 ? -12.972 -7.666 -2.676 1.00 83.56 174 TYR A O 1
ATOM 1332 N N . VAL A 1 175 ? -14.513 -6.380 -1.684 1.00 84.44 175 VAL A N 1
ATOM 1333 C CA . VAL A 1 175 ? -15.107 -5.912 -2.950 1.00 84.44 175 VAL A CA 1
ATOM 1334 C C . VAL A 1 175 ? -14.073 -5.144 -3.783 1.00 84.44 175 VAL A C 1
ATOM 1336 O O . VAL A 1 175 ? -13.958 -5.356 -4.987 1.00 84.44 175 VAL A O 1
ATOM 1339 N N . ALA A 1 176 ? -13.272 -4.299 -3.135 1.00 79.88 176 ALA A N 1
ATOM 1340 C CA . ALA A 1 176 ? -12.136 -3.622 -3.752 1.00 79.88 176 ALA A CA 1
ATOM 1341 C C . ALA A 1 176 ? -11.077 -4.602 -4.298 1.00 79.88 176 ALA A C 1
ATOM 1343 O O . ALA A 1 176 ? -10.615 -4.446 -5.430 1.00 79.88 176 ALA A O 1
ATOM 1344 N N . ALA A 1 177 ? -10.734 -5.638 -3.530 1.00 80.88 177 ALA A N 1
ATOM 1345 C CA . ALA A 1 177 ? -9.774 -6.666 -3.932 1.00 80.88 177 ALA A CA 1
ATOM 1346 C C . ALA A 1 177 ? -10.233 -7.468 -5.166 1.00 80.88 177 ALA A C 1
ATOM 1348 O O . ALA A 1 177 ? -9.406 -7.859 -5.992 1.00 80.88 177 ALA A O 1
ATOM 1349 N N . LEU A 1 178 ? -11.547 -7.663 -5.345 1.00 83.81 178 LEU A N 1
ATOM 1350 C CA . LEU A 1 178 ? -12.113 -8.287 -6.549 1.00 83.81 178 LEU A CA 1
ATOM 1351 C C . LEU A 1 178 ? -11.926 -7.426 -7.808 1.00 83.81 178 LEU A C 1
ATOM 1353 O O . LEU A 1 178 ? -11.764 -7.967 -8.900 1.00 83.81 178 LEU A O 1
ATOM 1357 N N . LEU A 1 179 ? -11.918 -6.098 -7.666 1.00 80.94 179 LEU A N 1
ATOM 1358 C CA . LEU A 1 179 ? -11.700 -5.160 -8.774 1.00 80.94 179 LEU A CA 1
ATOM 1359 C C . LEU A 1 179 ? -10.212 -4.941 -9.085 1.00 80.94 179 LEU A C 1
ATOM 1361 O O . LEU A 1 179 ? -9.863 -4.613 -10.218 1.00 80.94 179 LEU A O 1
ATOM 1365 N N . SER A 1 180 ? -9.328 -5.157 -8.110 1.00 80.44 180 SER A N 1
ATOM 1366 C CA . SER A 1 180 ? -7.875 -5.003 -8.256 1.00 80.44 180 SER A CA 1
ATOM 1367 C C . SER A 1 180 ? -7.259 -5.703 -9.487 1.00 80.44 180 SER A C 1
ATOM 1369 O O . SER A 1 180 ? -6.546 -5.035 -10.243 1.00 80.44 180 SER A O 1
ATOM 1371 N N . PRO A 1 181 ? -7.526 -6.998 -9.774 1.00 79.06 181 PRO A N 1
ATOM 1372 C CA . PRO A 1 181 ? -6.935 -7.663 -10.938 1.00 79.06 181 PRO A CA 1
ATOM 1373 C C . PRO A 1 181 ? -7.368 -7.046 -12.274 1.00 79.06 181 PRO A C 1
ATOM 1375 O O . PRO A 1 181 ? -6.585 -7.062 -13.221 1.00 79.06 181 PRO A O 1
ATOM 1378 N N . VAL A 1 182 ? -8.563 -6.450 -12.352 1.00 78.81 182 VAL A N 1
ATOM 1379 C CA . VAL A 1 182 ? -9.042 -5.771 -13.568 1.00 78.81 182 VAL A CA 1
ATOM 1380 C C . VAL A 1 182 ? -8.173 -4.552 -13.880 1.00 78.81 182 VAL A C 1
ATOM 1382 O O . VAL A 1 182 ? -7.810 -4.338 -15.031 1.00 78.81 182 VAL A O 1
ATOM 1385 N N . ILE A 1 183 ? -7.775 -3.785 -12.860 1.00 70.19 183 ILE A N 1
ATOM 1386 C CA . ILE A 1 183 ? -6.951 -2.576 -13.023 1.00 70.19 183 ILE A CA 1
ATOM 1387 C C . ILE A 1 183 ? -5.544 -2.938 -13.511 1.00 70.19 183 ILE A C 1
ATOM 1389 O O . ILE A 1 183 ? -5.033 -2.318 -14.442 1.00 70.19 183 ILE A O 1
ATOM 1393 N N . VAL A 1 184 ? -4.933 -3.968 -12.920 1.00 69.44 184 VAL A N 1
ATOM 1394 C CA . VAL A 1 184 ? -3.591 -4.428 -13.315 1.00 69.44 184 VAL A CA 1
ATOM 1395 C C . VAL A 1 184 ? -3.604 -4.984 -14.741 1.00 69.44 184 VAL A C 1
ATOM 1397 O O . VAL A 1 184 ? -2.711 -4.681 -15.527 1.00 69.44 184 VAL A O 1
ATOM 1400 N N . TYR A 1 185 ? -4.645 -5.737 -15.106 1.00 70.38 185 TYR A N 1
ATOM 1401 C CA . TYR A 1 185 ? -4.771 -6.308 -16.445 1.00 70.38 185 TYR A CA 1
ATOM 1402 C C . TYR A 1 185 ? -4.903 -5.237 -17.539 1.00 70.38 185 TYR A C 1
ATOM 1404 O O . TYR A 1 185 ? -4.285 -5.363 -18.594 1.00 70.38 185 TYR A O 1
ATOM 1412 N N . MET A 1 186 ? -5.642 -4.151 -17.286 1.00 58.78 186 MET A N 1
ATOM 1413 C CA . MET A 1 186 ? -5.776 -3.046 -18.249 1.00 58.78 186 MET A CA 1
ATOM 1414 C C . MET A 1 186 ? -4.436 -2.362 -18.543 1.00 58.78 186 MET A C 1
ATOM 1416 O O . MET A 1 186 ? -4.174 -1.990 -19.685 1.00 58.78 186 MET A O 1
ATOM 1420 N N . VAL A 1 187 ? -3.558 -2.250 -17.541 1.00 59.41 187 VAL A N 1
ATOM 1421 C CA . VAL A 1 187 ? -2.196 -1.729 -17.732 1.00 59.41 187 VAL A CA 1
ATOM 1422 C C . VAL A 1 187 ? -1.361 -2.679 -18.589 1.00 59.41 187 VAL A C 1
ATOM 1424 O O . VAL A 1 187 ? -0.660 -2.233 -19.493 1.00 59.41 187 VAL A O 1
ATOM 1427 N N . SER A 1 188 ? -1.462 -3.990 -18.361 1.00 53.59 188 SER A N 1
ATOM 1428 C CA . SER A 1 188 ? -0.741 -4.977 -19.169 1.00 53.59 188 SER A CA 1
ATOM 1429 C C . SER A 1 188 ? -1.182 -4.973 -20.634 1.00 53.59 188 SER A C 1
ATOM 1431 O O . SER A 1 188 ? -0.341 -5.113 -21.512 1.00 53.59 188 SER A O 1
ATOM 1433 N N . VAL A 1 189 ? -2.473 -4.785 -20.923 1.00 52.47 189 VAL A N 1
ATOM 1434 C CA . VAL A 1 189 ? -2.988 -4.771 -22.305 1.00 52.47 189 VAL A CA 1
ATOM 1435 C C . VAL A 1 189 ? -2.537 -3.527 -23.078 1.00 52.47 189 VAL A C 1
ATOM 1437 O O . VAL A 1 189 ? -2.159 -3.659 -24.238 1.00 52.47 189 VAL A O 1
ATOM 1440 N N . VAL A 1 190 ? -2.492 -2.350 -22.443 1.00 47.66 190 VAL A N 1
ATOM 1441 C CA . VAL A 1 190 ? -1.998 -1.097 -23.061 1.00 47.66 190 VAL A CA 1
ATOM 1442 C C . VAL A 1 190 ? -0.517 -1.166 -23.446 1.00 47.66 190 VAL A C 1
ATOM 1444 O O . VAL A 1 190 ? -0.086 -0.470 -24.351 1.00 47.66 190 VAL A O 1
ATOM 1447 N N . VAL A 1 191 ? 0.278 -2.003 -22.780 1.00 42.38 191 VAL A N 1
ATOM 1448 C CA . VAL A 1 191 ? 1.694 -2.207 -23.135 1.00 42.38 191 VAL A CA 1
ATOM 1449 C C . VAL A 1 191 ? 1.857 -3.223 -24.279 1.00 42.38 191 VAL A C 1
ATOM 1451 O O . VAL A 1 191 ? 2.915 -3.298 -24.903 1.00 42.38 191 VAL A O 1
ATOM 1454 N N . ILE A 1 192 ? 0.831 -4.034 -24.553 1.00 35.59 192 ILE A N 1
ATOM 1455 C CA . ILE A 1 192 ? 0.882 -5.137 -25.525 1.00 35.59 192 ILE A CA 1
ATOM 1456 C C . ILE A 1 192 ? 0.297 -4.741 -26.892 1.00 35.59 192 ILE A C 1
ATOM 1458 O O . ILE A 1 192 ? 0.656 -5.379 -27.884 1.00 35.59 192 ILE A O 1
ATOM 1462 N N . HIS A 1 193 ? -0.542 -3.704 -26.949 1.00 30.11 193 HIS A N 1
ATOM 1463 C CA . HIS A 1 193 ? -1.100 -3.114 -28.171 1.00 30.11 193 HIS A CA 1
ATOM 1464 C C . HIS A 1 193 ? -0.504 -1.737 -28.447 1.00 30.11 193 HIS A C 1
ATOM 1466 O O . HIS A 1 193 ? -0.231 -1.469 -29.638 1.00 30.11 193 HIS A O 1
#

Solvent-accessible surface area (backbone atoms only — not comparable to full-atom values): 10514 Å² total; per-residue (Å²): 115,72,71,59,56,56,54,57,58,60,70,54,74,58,101,48,75,54,26,52,67,58,40,21,53,48,33,28,56,45,49,43,45,62,57,49,43,60,66,41,74,49,59,47,70,59,40,50,49,52,54,58,59,47,49,59,58,32,55,52,48,45,62,66,46,45,84,74,67,42,69,69,57,50,38,53,50,26,48,53,51,19,51,51,35,51,54,54,42,62,72,32,62,30,30,69,49,64,63,61,57,83,85,62,87,83,56,95,82,47,61,66,55,50,51,49,49,52,58,38,60,71,40,63,60,52,58,55,66,57,50,46,50,36,51,50,52,22,44,44,27,44,50,37,35,51,53,50,34,56,54,46,38,59,70,73,36,56,84,94,46,26,69,60,52,52,48,55,40,50,52,37,27,51,59,22,50,69,50,28,62,58,58,56,4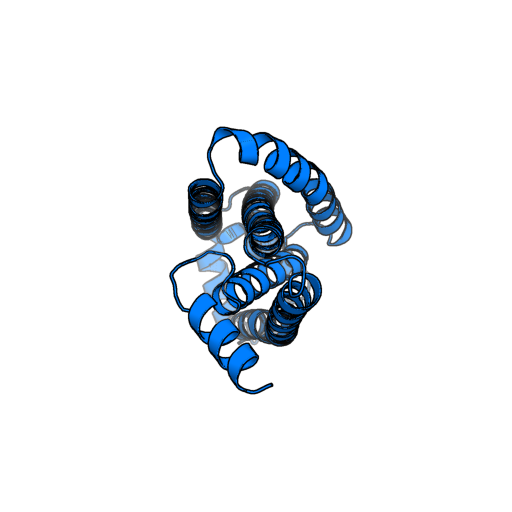9,54,56,55,50,66,76,73,108

InterPro domains:
  IPR036259 MFS transporter superfamily [G3DSA:1.20.1250.20] (12-192)
  IPR036259 MFS transporter superfamily [SSF103473] (43-186)